Protein AF-A0A968TYU9-F1 (afdb_monomer)

Mean predicted aligned error: 5.9 Å

pLDDT: mean 91.76, std 13.18, range [39.03, 98.75]

Foldseek 3Di:
DDPVVVVVVLVVVLVVLCVVLVVCVVVVNLVVSLVSLVVSLVPDPPLLSNLVSLQVSLVSCVVVVNLVSSLVSLVVSLVSDDALDPSNLVSLQVQLVSCVVVVVLVSSLVSLLVSLVSQLRDLQHLSLSSLVSNVVSPPDDDDDPVSLVSSQSSLQSLCVNVVPPDGAPSVCVVVSSVVSPDDPDDPPPPPPDDDD

Structure (mmCIF, N/CA/C/O backbone):
data_AF-A0A968TYU9-F1
#
_entry.id   AF-A0A968TYU9-F1
#
loop_
_atom_site.group_PDB
_atom_site.id
_atom_site.type_symbol
_atom_site.label_atom_id
_atom_site.label_alt_id
_atom_site.label_co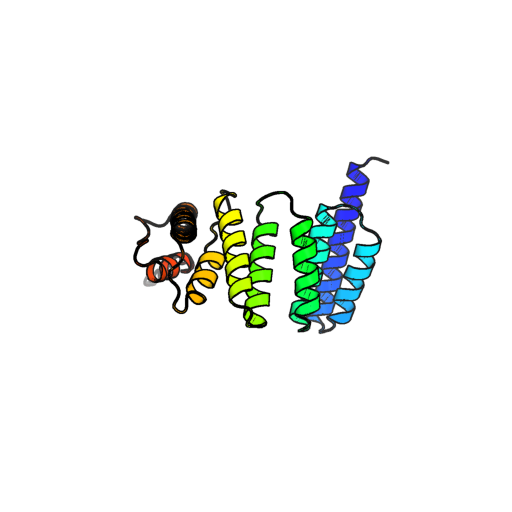mp_id
_atom_site.label_asym_id
_atom_site.label_entity_id
_atom_site.label_seq_id
_atom_site.pdbx_PDB_ins_code
_atom_site.Cartn_x
_atom_site.Cartn_y
_atom_site.Cartn_z
_atom_site.occupancy
_atom_site.B_iso_or_equiv
_atom_site.auth_seq_id
_atom_site.auth_comp_id
_atom_site.auth_asym_id
_atom_site.auth_atom_id
_atom_site.pdbx_PDB_model_num
ATOM 1 N N . MET A 1 1 ? -7.389 -4.129 -36.661 1.00 58.88 1 MET A N 1
ATOM 2 C CA . MET A 1 1 ? -6.710 -4.838 -35.556 1.00 58.88 1 MET A CA 1
ATOM 3 C C . MET A 1 1 ? -7.667 -4.776 -34.383 1.00 58.88 1 MET A C 1
ATOM 5 O O . MET A 1 1 ? -8.157 -3.685 -34.137 1.00 58.88 1 MET A O 1
ATOM 9 N N . ASN A 1 2 ? -8.049 -5.914 -33.798 1.00 81.38 2 ASN A N 1
ATOM 10 C CA . ASN A 1 2 ? -9.045 -5.945 -32.721 1.00 81.38 2 ASN A CA 1
ATOM 11 C C . ASN A 1 2 ? -8.459 -5.242 -31.484 1.00 81.38 2 ASN A C 1
ATOM 13 O O . ASN A 1 2 ? -7.327 -5.558 -31.123 1.00 81.38 2 ASN A O 1
ATOM 17 N N . GLU A 1 3 ? -9.173 -4.284 -30.893 1.00 80.88 3 GLU A N 1
ATOM 18 C CA . GLU A 1 3 ? -8.693 -3.500 -29.737 1.00 80.88 3 GLU A CA 1
ATOM 19 C C . GLU A 1 3 ? -8.342 -4.411 -28.553 1.00 80.88 3 GLU A C 1
ATOM 21 O O . GLU A 1 3 ? -7.286 -4.254 -27.950 1.00 80.88 3 GLU A O 1
ATOM 26 N N . GLU A 1 4 ? -9.143 -5.455 -28.344 1.00 84.38 4 GLU A N 1
ATOM 27 C CA . GLU A 1 4 ? -8.923 -6.521 -27.360 1.00 84.38 4 GLU A CA 1
ATOM 28 C C . GLU A 1 4 ? -7.556 -7.206 -27.523 1.00 84.38 4 GLU A C 1
ATOM 30 O O . GLU A 1 4 ? -6.803 -7.359 -26.569 1.00 84.38 4 GLU A O 1
ATOM 35 N N . LYS A 1 5 ? -7.160 -7.517 -28.765 1.00 88.12 5 LYS A N 1
ATOM 36 C CA . LYS A 1 5 ? -5.854 -8.134 -29.035 1.00 88.12 5 LYS A CA 1
ATOM 37 C C . LYS A 1 5 ? -4.696 -7.184 -28.710 1.00 88.12 5 LYS A C 1
ATOM 39 O O . LYS A 1 5 ? -3.647 -7.626 -28.257 1.00 88.12 5 LYS A O 1
ATOM 44 N N . ALA A 1 6 ? -4.868 -5.888 -28.972 1.00 85.69 6 ALA A N 1
ATOM 45 C CA . ALA A 1 6 ? -3.836 -4.898 -28.681 1.00 85.69 6 ALA A CA 1
ATOM 46 C C . ALA A 1 6 ? -3.645 -4.698 -27.169 1.00 85.69 6 ALA A C 1
ATOM 48 O O . ALA A 1 6 ? -2.526 -4.444 -26.723 1.00 85.69 6 ALA A O 1
ATOM 49 N N . GLU A 1 7 ? -4.719 -4.819 -26.390 1.00 89.00 7 GLU A N 1
ATOM 50 C CA . GLU A 1 7 ? -4.664 -4.803 -24.930 1.00 89.00 7 GLU A CA 1
ATOM 51 C C . GLU A 1 7 ? -3.997 -6.066 -24.369 1.00 89.00 7 GLU A C 1
ATOM 53 O O . GLU A 1 7 ? -3.072 -5.947 -23.563 1.00 89.00 7 GLU A O 1
ATOM 58 N N . ASP A 1 8 ? -4.368 -7.252 -24.859 1.00 91.81 8 ASP A N 1
ATOM 59 C CA . ASP A 1 8 ? -3.729 -8.522 -24.483 1.00 91.81 8 ASP A CA 1
ATOM 60 C C . ASP A 1 8 ? -2.215 -8.511 -24.751 1.00 91.81 8 ASP A C 1
ATOM 62 O O . ASP A 1 8 ? -1.415 -8.913 -23.899 1.00 91.81 8 ASP A O 1
ATOM 66 N N . ASP A 1 9 ? -1.803 -7.998 -25.916 1.00 92.25 9 ASP A N 1
ATOM 67 C CA . ASP A 1 9 ? -0.392 -7.876 -26.289 1.00 92.25 9 ASP A CA 1
ATOM 68 C C . ASP A 1 9 ? 0.365 -6.932 -25.327 1.00 92.25 9 ASP A C 1
ATOM 70 O O . ASP A 1 9 ? 1.520 -7.193 -24.973 1.00 92.25 9 ASP A O 1
ATOM 74 N N . GLN A 1 10 ? -0.273 -5.854 -24.848 1.00 91.94 10 GLN A N 1
ATOM 75 C CA . GLN A 1 10 ? 0.328 -4.981 -23.834 1.00 91.94 10 GLN A CA 1
ATOM 76 C C . GLN A 1 10 ? 0.395 -5.649 -22.460 1.00 91.94 10 GLN A C 1
ATOM 78 O O . GLN A 1 10 ? 1.415 -5.528 -21.784 1.00 91.94 10 GLN A O 1
ATOM 83 N N . TRP A 1 11 ? -0.625 -6.398 -22.043 1.00 93.62 11 TRP A N 1
ATOM 84 C CA . TRP A 1 11 ? -0.561 -7.159 -20.794 1.00 93.62 11 TRP A CA 1
ATOM 85 C C . TRP A 1 11 ? 0.582 -8.173 -20.803 1.00 93.62 11 TRP A C 1
ATOM 87 O O . TRP A 1 11 ? 1.372 -8.219 -19.858 1.00 93.62 11 TRP A O 1
ATOM 97 N N . ALA A 1 12 ? 0.731 -8.926 -21.894 1.00 95.00 12 ALA A N 1
ATOM 98 C CA . ALA A 1 12 ? 1.855 -9.839 -22.077 1.00 95.00 12 ALA A CA 1
ATOM 99 C C . ALA A 1 12 ? 3.203 -9.098 -22.023 1.00 95.00 12 ALA A C 1
ATOM 101 O O . ALA A 1 12 ? 4.126 -9.528 -21.326 1.00 95.00 12 ALA A O 1
ATOM 102 N N . GLY A 1 13 ? 3.302 -7.948 -22.699 1.00 96.00 13 GLY A N 1
ATOM 103 C CA . GLY A 1 13 ? 4.484 -7.088 -22.655 1.00 96.00 13 GLY A CA 1
ATOM 104 C C . GLY A 1 13 ? 4.830 -6.610 -21.242 1.00 96.00 13 GLY A C 1
ATOM 105 O O . GLY A 1 13 ? 5.997 -6.645 -20.847 1.00 96.00 13 GLY A O 1
ATOM 106 N N . TRP A 1 14 ? 3.827 -6.221 -20.454 1.00 97.25 14 TRP A N 1
ATOM 107 C CA . TRP A 1 14 ? 4.014 -5.814 -19.064 1.00 97.25 14 TRP A CA 1
ATOM 108 C C . TRP A 1 14 ? 4.549 -6.954 -18.191 1.00 97.25 14 TRP A C 1
ATOM 110 O O . TRP A 1 14 ? 5.519 -6.752 -17.457 1.00 97.25 14 TRP A O 1
ATOM 120 N N . PHE A 1 15 ? 3.986 -8.161 -18.298 1.00 97.06 15 PHE A N 1
ATOM 121 C CA . PHE A 1 15 ? 4.471 -9.315 -17.532 1.00 97.06 15 PHE A CA 1
ATOM 122 C C . PHE A 1 15 ? 5.937 -9.644 -17.837 1.00 97.06 15 PHE A C 1
ATOM 124 O O . PHE A 1 15 ? 6.709 -9.958 -16.928 1.00 97.06 15 PHE A O 1
ATOM 131 N N . GLU A 1 16 ? 6.352 -9.520 -19.098 1.00 97.69 16 GLU A N 1
ATOM 132 C CA . GLU A 1 16 ? 7.749 -9.718 -19.486 1.00 97.69 16 GLU A CA 1
ATOM 133 C C . GLU A 1 16 ? 8.686 -8.669 -18.876 1.00 97.69 16 GLU A C 1
ATOM 135 O O . GLU A 1 16 ? 9.768 -9.010 -18.387 1.00 97.69 16 GLU A O 1
ATOM 140 N N . VAL A 1 17 ? 8.270 -7.401 -18.850 1.00 98.19 17 VAL A N 1
ATOM 141 C CA . VAL A 1 17 ? 9.030 -6.316 -18.212 1.00 98.19 17 VAL A CA 1
ATOM 142 C C . VAL A 1 17 ? 9.134 -6.537 -16.709 1.00 98.19 17 VAL A C 1
ATOM 144 O O . VAL A 1 17 ? 10.234 -6.458 -16.162 1.00 98.19 17 VAL A O 1
ATOM 147 N N . GLN A 1 18 ? 8.032 -6.890 -16.045 1.00 97.88 18 GLN A N 1
ATOM 148 C CA . GLN A 1 18 ? 8.032 -7.190 -14.615 1.00 97.88 18 GLN A CA 1
ATOM 149 C C . GLN A 1 18 ? 8.994 -8.341 -14.294 1.00 97.88 18 GLN A C 1
ATOM 151 O O . GLN A 1 18 ? 9.826 -8.223 -13.394 1.00 97.88 18 GLN A O 1
ATOM 156 N N . ARG A 1 19 ? 8.954 -9.429 -15.073 1.00 98.25 19 ARG A N 1
ATOM 157 C CA . ARG A 1 19 ? 9.859 -10.577 -14.918 1.00 98.25 19 ARG A CA 1
ATOM 158 C C . ARG A 1 19 ? 11.330 -10.174 -15.039 1.00 98.25 19 ARG A C 1
ATOM 160 O O . ARG A 1 19 ? 12.149 -10.585 -14.216 1.00 98.25 19 ARG A O 1
ATOM 167 N N . LYS A 1 20 ? 11.683 -9.366 -16.044 1.00 98.19 20 LYS A N 1
ATOM 168 C CA . LYS A 1 20 ? 13.055 -8.860 -16.225 1.00 98.19 20 LYS A CA 1
ATOM 169 C C . LYS A 1 20 ? 13.482 -7.945 -15.084 1.00 98.19 20 LYS A C 1
ATOM 171 O O . LYS A 1 20 ? 14.572 -8.122 -14.546 1.00 98.19 20 LYS A O 1
ATOM 176 N N . ALA A 1 21 ? 12.626 -7.008 -14.691 1.00 98.12 21 ALA A N 1
ATOM 177 C CA . ALA A 1 21 ? 12.916 -6.072 -13.616 1.00 98.12 21 ALA A CA 1
ATOM 178 C C . ALA A 1 21 ? 13.126 -6.791 -12.273 1.00 98.12 21 ALA A C 1
ATOM 180 O O . ALA A 1 21 ? 14.102 -6.510 -11.580 1.00 98.12 21 ALA A O 1
ATOM 181 N N . VAL A 1 22 ? 12.297 -7.791 -11.948 1.00 97.88 22 VAL A N 1
ATOM 182 C CA . VAL A 1 22 ? 12.491 -8.648 -10.764 1.00 97.88 22 VAL A CA 1
ATOM 183 C C . VAL A 1 22 ? 13.823 -9.396 -10.838 1.00 97.88 22 VAL A C 1
ATOM 185 O O . VAL A 1 22 ? 14.579 -9.387 -9.870 1.00 97.88 22 VAL A O 1
ATOM 188 N N . ASN A 1 23 ? 14.171 -9.980 -11.991 1.00 98.00 23 ASN A N 1
ATOM 189 C CA . ASN A 1 23 ? 15.476 -10.626 -12.167 1.00 98.00 23 ASN A CA 1
ATOM 190 C C . ASN A 1 23 ? 16.641 -9.644 -11.962 1.00 98.00 23 ASN A C 1
ATOM 192 O O . ASN A 1 23 ? 17.655 -10.013 -11.374 1.00 98.00 23 ASN A O 1
ATOM 196 N N . HIS A 1 24 ? 16.522 -8.398 -12.423 1.00 97.69 24 HIS A N 1
ATOM 197 C CA . HIS A 1 24 ? 17.533 -7.372 -12.171 1.00 97.69 24 HIS A CA 1
ATOM 198 C C . HIS A 1 24 ? 17.634 -7.005 -10.687 1.00 97.69 24 HIS A C 1
ATOM 200 O O . HIS A 1 24 ? 18.753 -6.955 -10.176 1.00 97.69 24 HIS A O 1
ATOM 206 N N . SER A 1 25 ? 16.507 -6.805 -9.993 1.00 95.94 25 SER A N 1
ATOM 207 C CA . SER A 1 25 ? 16.479 -6.510 -8.551 1.00 95.94 25 SER A CA 1
ATOM 208 C C . SER A 1 25 ? 17.111 -7.644 -7.729 1.00 95.94 25 SER A C 1
ATOM 210 O O . SER A 1 25 ? 18.046 -7.391 -6.972 1.00 95.94 25 SER A O 1
ATOM 212 N N . ILE A 1 26 ? 16.735 -8.906 -7.981 1.00 96.56 26 ILE A N 1
ATOM 213 C CA . ILE A 1 26 ? 17.314 -10.083 -7.301 1.00 96.56 26 ILE A CA 1
ATOM 214 C C . ILE A 1 26 ? 18.838 -10.160 -7.493 1.00 96.56 26 ILE A C 1
ATOM 216 O O . ILE A 1 26 ? 19.565 -10.547 -6.580 1.00 96.56 26 ILE A O 1
ATOM 220 N N . ASN A 1 27 ? 19.339 -9.759 -8.663 1.00 96.44 27 ASN A N 1
ATOM 221 C CA . ASN A 1 27 ? 20.774 -9.714 -8.960 1.00 96.44 27 ASN A CA 1
ATOM 222 C C . ASN A 1 27 ? 21.465 -8.420 -8.475 1.00 96.44 27 ASN A C 1
ATOM 224 O O . ASN A 1 27 ? 22.597 -8.139 -8.871 1.00 96.44 27 ASN A O 1
ATOM 228 N N . GLY A 1 28 ? 20.799 -7.613 -7.643 1.00 94.25 28 GLY A N 1
ATOM 229 C CA . GLY A 1 28 ? 21.338 -6.392 -7.040 1.00 94.25 28 GLY A CA 1
ATOM 230 C C . GLY A 1 28 ? 21.393 -5.181 -7.975 1.00 94.25 28 GLY A C 1
ATOM 231 O O . GLY A 1 28 ? 22.032 -4.180 -7.656 1.00 94.25 28 GLY A O 1
ATOM 232 N N . SER A 1 29 ? 20.744 -5.242 -9.140 1.00 96.69 29 SER A N 1
ATOM 233 C CA . SER A 1 29 ? 20.767 -4.183 -10.152 1.00 96.69 29 SER A CA 1
ATOM 234 C C . SER A 1 29 ? 19.442 -3.420 -10.215 1.00 96.69 29 SER A C 1
ATOM 236 O O . SER A 1 29 ? 18.746 -3.419 -11.231 1.00 96.69 29 SER A O 1
ATOM 238 N N . LEU A 1 30 ? 19.094 -2.716 -9.134 1.00 97.56 30 LEU A N 1
ATOM 239 C CA . LEU A 1 30 ? 17.856 -1.922 -9.060 1.00 97.56 30 LEU A CA 1
ATOM 240 C C . LEU A 1 30 ? 17.762 -0.863 -10.164 1.00 97.56 30 LEU A C 1
ATOM 242 O O . LEU A 1 30 ? 16.703 -0.669 -10.752 1.00 97.56 30 LEU A O 1
ATOM 246 N N . ARG A 1 31 ? 18.888 -0.240 -10.531 1.00 97.94 31 ARG A N 1
ATOM 247 C CA . ARG A 1 31 ? 18.931 0.712 -11.648 1.00 97.94 31 ARG A CA 1
ATOM 248 C C . ARG A 1 31 ? 18.502 0.075 -12.973 1.00 97.94 31 ARG A C 1
ATOM 250 O O . ARG A 1 31 ? 17.763 0.701 -13.721 1.00 97.94 31 ARG A O 1
ATOM 257 N N . ALA A 1 32 ? 18.953 -1.146 -13.267 1.00 98.12 32 ALA A N 1
ATOM 258 C CA . ALA A 1 32 ? 18.542 -1.844 -14.484 1.00 98.12 32 ALA A CA 1
ATOM 259 C C . ALA A 1 32 ? 17.056 -2.225 -14.430 1.00 98.12 32 ALA A C 1
ATOM 261 O O . ALA A 1 32 ? 16.352 -2.052 -15.419 1.00 98.12 32 ALA A O 1
ATOM 262 N N . ALA A 1 33 ? 16.562 -2.653 -13.262 1.00 98.44 33 ALA A N 1
ATOM 263 C CA . ALA A 1 33 ? 15.141 -2.933 -13.059 1.00 98.44 33 ALA A CA 1
ATOM 264 C C . ALA A 1 33 ? 14.265 -1.705 -13.358 1.00 98.44 33 ALA A C 1
ATOM 266 O O . ALA A 1 33 ? 13.283 -1.799 -14.091 1.00 98.44 33 ALA A O 1
ATOM 267 N N . ILE A 1 34 ? 14.659 -0.539 -12.845 1.00 98.62 34 ILE A N 1
ATOM 268 C CA . ILE A 1 34 ? 13.975 0.734 -13.084 1.00 98.62 34 ILE A CA 1
ATOM 269 C C . ILE A 1 34 ? 14.019 1.127 -14.565 1.00 98.62 34 ILE A C 1
ATOM 271 O O . ILE A 1 34 ? 13.009 1.580 -15.104 1.00 98.62 34 ILE A O 1
ATOM 275 N N . GLU A 1 35 ? 15.157 0.947 -15.242 1.00 98.31 35 GLU A N 1
ATOM 276 C CA . GLU A 1 35 ? 15.281 1.275 -16.666 1.00 98.31 35 GLU A CA 1
ATOM 277 C C . GLU A 1 35 ? 14.398 0.392 -17.561 1.00 98.31 35 GLU A C 1
ATOM 279 O O . GLU A 1 35 ? 13.791 0.910 -18.501 1.00 98.31 35 GLU A O 1
ATOM 284 N N . GLU A 1 36 ? 14.237 -0.898 -17.243 1.00 98.25 36 GLU A N 1
ATOM 285 C CA . GLU A 1 36 ? 13.284 -1.777 -17.941 1.00 98.25 36 GLU A CA 1
ATOM 286 C C . GLU A 1 36 ? 11.850 -1.230 -17.839 1.00 98.25 36 GLU A C 1
ATOM 288 O O . GLU A 1 36 ? 11.144 -1.097 -18.845 1.00 98.25 36 GLU A O 1
ATOM 293 N N . VAL A 1 37 ? 11.432 -0.823 -16.635 1.00 98.50 37 VAL A N 1
ATOM 294 C CA . VAL A 1 37 ? 10.096 -0.249 -16.411 1.00 98.50 37 VAL A CA 1
ATOM 295 C C . VAL A 1 37 ? 9.954 1.119 -17.091 1.00 98.50 37 VAL A C 1
ATOM 297 O O . VAL A 1 37 ? 8.924 1.400 -17.706 1.00 98.50 37 VAL A O 1
ATOM 300 N N . ASN A 1 38 ? 10.993 1.960 -17.063 1.00 98.38 38 ASN A N 1
ATOM 301 C CA . ASN A 1 38 ? 11.027 3.244 -17.772 1.00 98.38 38 ASN A CA 1
ATOM 302 C C . ASN A 1 38 ? 10.849 3.070 -19.282 1.00 98.38 38 ASN A C 1
ATOM 304 O O . ASN A 1 38 ? 10.113 3.842 -19.901 1.00 98.38 38 ASN A O 1
ATOM 308 N N . GLY A 1 39 ? 11.518 2.077 -19.874 1.00 97.56 39 GLY A N 1
ATOM 309 C CA . GLY A 1 39 ? 11.374 1.742 -21.288 1.00 97.56 39 GLY A CA 1
ATOM 310 C C . GLY A 1 39 ? 9.928 1.396 -21.632 1.00 97.56 39 GLY A C 1
ATOM 311 O O . GLY A 1 39 ? 9.369 1.939 -22.585 1.00 97.56 39 GLY A O 1
ATOM 312 N N . TYR A 1 40 ? 9.291 0.576 -20.798 1.00 97.25 40 TYR A N 1
ATOM 313 C CA . TYR A 1 40 ? 7.899 0.179 -20.983 1.00 97.25 40 TYR A CA 1
ATOM 314 C C . TYR A 1 40 ? 6.905 1.342 -20.840 1.00 97.25 40 TYR A C 1
ATOM 316 O O . TYR A 1 40 ? 6.031 1.533 -21.689 1.00 97.25 40 TYR A O 1
ATOM 324 N N . LEU A 1 41 ? 7.077 2.185 -19.816 1.00 97.25 41 LEU A N 1
ATOM 325 C CA . LEU A 1 41 ? 6.215 3.342 -19.537 1.00 97.25 41 LEU A CA 1
ATOM 326 C C . LEU A 1 41 ? 6.203 4.403 -20.649 1.00 97.25 41 LEU A C 1
ATOM 328 O O . LEU A 1 41 ? 5.271 5.210 -20.712 1.00 97.25 41 LEU A O 1
ATOM 332 N N . ARG A 1 42 ? 7.217 4.425 -21.521 1.00 96.75 42 ARG A N 1
ATOM 333 C CA . ARG A 1 42 ? 7.252 5.297 -22.708 1.00 96.75 42 ARG A CA 1
ATOM 334 C C . ARG A 1 42 ? 6.363 4.794 -23.844 1.00 96.75 42 ARG A C 1
ATOM 336 O O . ARG A 1 42 ? 6.027 5.579 -24.723 1.00 96.75 42 ARG A O 1
ATOM 343 N N . MET A 1 43 ? 6.015 3.508 -23.839 1.00 94.00 43 MET A N 1
ATOM 344 C CA . MET A 1 43 ? 5.263 2.862 -24.915 1.00 94.00 43 MET A CA 1
ATOM 345 C C . MET A 1 43 ? 3.800 2.615 -24.546 1.00 94.00 43 MET A C 1
ATOM 347 O O . MET A 1 43 ? 2.934 2.710 -25.411 1.00 94.00 43 MET A O 1
ATOM 351 N N . THR A 1 44 ? 3.509 2.301 -23.280 1.00 93.38 44 THR A N 1
ATOM 352 C CA . THR A 1 44 ? 2.136 1.996 -22.857 1.00 93.38 44 THR A CA 1
ATOM 353 C C . THR A 1 44 ? 1.301 3.259 -22.619 1.00 93.38 44 THR A C 1
ATOM 355 O O . THR A 1 44 ? 1.697 4.184 -21.899 1.00 93.38 44 THR A O 1
ATOM 358 N N . SER A 1 45 ? 0.107 3.274 -23.210 1.00 89.81 45 SER A N 1
ATOM 359 C CA . SER A 1 45 ? -0.946 4.273 -22.988 1.00 89.81 45 SER A CA 1
ATOM 360 C C . SER A 1 45 ? -2.164 3.703 -22.256 1.00 89.81 45 SER A C 1
ATOM 362 O O . SER A 1 45 ? -3.060 4.463 -21.892 1.00 89.81 45 SER A O 1
ATOM 364 N N . ILE A 1 46 ? -2.205 2.385 -22.024 1.00 93.19 46 ILE A N 1
ATOM 365 C CA . ILE A 1 46 ? -3.317 1.725 -21.338 1.00 93.19 46 ILE A CA 1
ATOM 366 C C . ILE A 1 46 ? -3.250 2.088 -19.860 1.00 93.19 46 ILE A C 1
ATOM 368 O O . ILE A 1 46 ? -2.269 1.799 -19.174 1.00 93.19 46 ILE A O 1
ATOM 372 N N . ARG A 1 47 ? -4.301 2.751 -19.376 1.00 93.94 47 ARG A N 1
ATOM 373 C CA . ARG A 1 47 ? -4.338 3.364 -18.046 1.00 93.94 47 ARG A CA 1
ATOM 374 C C . ARG A 1 47 ? -4.057 2.372 -16.919 1.00 93.94 47 ARG A C 1
ATOM 376 O O . ARG A 1 47 ? -3.240 2.678 -16.055 1.00 93.94 47 ARG A O 1
ATOM 383 N N . ASP A 1 48 ? -4.705 1.210 -16.934 1.00 93.06 48 ASP A N 1
ATOM 384 C CA . ASP A 1 48 ? -4.576 0.223 -15.856 1.00 93.06 48 ASP A CA 1
ATOM 385 C C . ASP A 1 48 ? -3.168 -0.390 -15.799 1.00 93.06 48 ASP A C 1
ATOM 387 O O . ASP A 1 48 ? -2.507 -0.410 -14.759 1.00 93.06 48 ASP A O 1
ATOM 391 N N . ILE A 1 49 ? -2.634 -0.771 -16.959 1.00 95.25 49 ILE A N 1
ATOM 392 C CA . ILE A 1 49 ? -1.253 -1.241 -17.085 1.00 95.25 49 ILE A CA 1
ATOM 393 C C . ILE A 1 49 ? -0.270 -0.159 -16.625 1.00 95.25 49 ILE A C 1
ATOM 395 O O . ILE A 1 49 ? 0.680 -0.439 -15.892 1.00 95.25 49 ILE A O 1
ATOM 399 N N . ARG A 1 50 ? -0.500 1.097 -17.025 1.00 96.88 50 ARG A N 1
ATOM 400 C CA . ARG A 1 50 ? 0.334 2.231 -16.626 1.00 96.88 50 ARG A CA 1
ATOM 401 C C . ARG A 1 50 ? 0.306 2.445 -15.115 1.00 96.88 50 ARG A C 1
ATOM 403 O O . ARG A 1 50 ? 1.369 2.651 -14.538 1.00 96.88 50 ARG A O 1
ATOM 410 N N . ARG A 1 51 ? -0.865 2.352 -14.473 1.00 97.25 51 ARG A N 1
ATOM 411 C CA . ARG A 1 51 ? -1.009 2.407 -13.009 1.00 97.25 51 ARG A CA 1
ATOM 412 C C . ARG A 1 51 ? -0.095 1.387 -12.338 1.00 97.25 51 ARG A C 1
ATOM 414 O O . ARG A 1 51 ? 0.725 1.763 -11.502 1.00 97.25 51 ARG A O 1
ATOM 421 N N . ARG A 1 52 ? -0.193 0.119 -12.746 1.00 96.94 52 ARG A N 1
ATOM 422 C CA . ARG A 1 52 ? 0.609 -0.977 -12.181 1.00 96.94 52 ARG A CA 1
ATOM 423 C C . ARG A 1 52 ? 2.102 -0.798 -12.430 1.00 96.94 52 ARG A C 1
ATOM 425 O O . ARG A 1 52 ? 2.897 -0.998 -11.518 1.00 96.94 52 ARG A O 1
ATOM 432 N N . ALA A 1 53 ? 2.482 -0.384 -13.635 1.00 98.06 53 ALA A N 1
ATOM 433 C CA . ALA A 1 53 ? 3.880 -0.170 -13.987 1.00 98.06 53 ALA A CA 1
ATOM 434 C C . ALA A 1 53 ? 4.517 0.986 -13.206 1.00 98.06 53 ALA A C 1
ATOM 436 O O . ALA A 1 53 ? 5.645 0.855 -12.733 1.00 98.06 53 ALA A O 1
ATOM 437 N N . VAL A 1 54 ? 3.798 2.098 -13.026 1.00 98.44 54 VAL A N 1
ATOM 438 C CA . VAL A 1 54 ? 4.271 3.213 -12.195 1.00 98.44 54 VAL A CA 1
ATOM 439 C C . VAL A 1 54 ? 4.347 2.796 -10.723 1.00 98.44 54 VAL A C 1
ATOM 441 O O . VAL A 1 54 ? 5.370 3.045 -10.095 1.00 98.44 54 VAL A O 1
ATOM 444 N N . GLY A 1 55 ? 3.330 2.109 -10.189 1.00 98.44 55 GLY A N 1
ATOM 445 C CA . GLY A 1 55 ? 3.351 1.605 -8.810 1.00 98.44 55 GLY A CA 1
ATOM 446 C C . GLY A 1 55 ? 4.542 0.679 -8.550 1.00 98.44 55 GLY A C 1
ATOM 447 O O . GLY A 1 55 ? 5.309 0.907 -7.623 1.00 98.44 55 GLY A O 1
ATOM 448 N N . PHE A 1 56 ? 4.777 -0.283 -9.443 1.00 98.50 56 PHE A N 1
ATOM 449 C CA . PHE A 1 56 ? 5.921 -1.192 -9.359 1.00 98.50 56 PHE A CA 1
ATOM 450 C C . PHE A 1 56 ? 7.274 -0.465 -9.451 1.00 98.50 56 PHE A C 1
ATOM 452 O O . PHE A 1 56 ? 8.228 -0.833 -8.769 1.00 98.50 56 PHE A O 1
ATOM 459 N N . ARG A 1 57 ? 7.384 0.597 -10.262 1.00 98.62 57 ARG A N 1
ATOM 460 C CA . ARG A 1 57 ? 8.591 1.439 -10.273 1.00 98.62 57 ARG A CA 1
ATOM 461 C C . ARG A 1 57 ? 8.777 2.175 -8.942 1.00 98.62 57 ARG A C 1
ATOM 463 O O . ARG A 1 57 ? 9.910 2.295 -8.484 1.00 98.62 57 ARG A O 1
ATOM 470 N N . GLY A 1 58 ? 7.683 2.601 -8.310 1.00 98.56 58 GLY A N 1
ATOM 471 C CA . GLY A 1 58 ? 7.679 3.158 -6.959 1.00 98.56 58 GLY A CA 1
ATOM 472 C C . GLY A 1 58 ? 8.286 2.205 -5.927 1.00 98.56 58 GLY A C 1
ATOM 473 O O . GLY A 1 58 ? 9.162 2.624 -5.170 1.00 98.56 58 GLY A O 1
ATOM 474 N N . ASP A 1 59 ? 7.915 0.920 -5.967 1.00 98.38 59 ASP A N 1
ATOM 475 C CA . ASP A 1 59 ? 8.501 -0.114 -5.099 1.00 98.38 59 ASP A CA 1
ATOM 476 C C . ASP A 1 59 ? 10.022 -0.227 -5.304 1.00 98.38 59 ASP A C 1
ATOM 478 O O . ASP A 1 59 ? 10.788 -0.257 -4.340 1.00 98.38 59 ASP A O 1
ATOM 482 N N . LEU A 1 60 ? 10.484 -0.225 -6.561 1.00 98.50 60 LEU A N 1
ATOM 483 C CA . LEU A 1 60 ? 11.916 -0.291 -6.886 1.00 98.50 60 LEU A CA 1
ATOM 484 C C . LEU A 1 60 ? 12.685 0.948 -6.400 1.00 98.50 60 LEU A C 1
ATOM 486 O O . LEU A 1 60 ? 13.820 0.833 -5.928 1.00 98.50 60 LEU A O 1
ATOM 490 N N . TRP A 1 61 ? 12.086 2.138 -6.502 1.00 98.56 61 TRP A N 1
ATOM 491 C CA . TRP A 1 61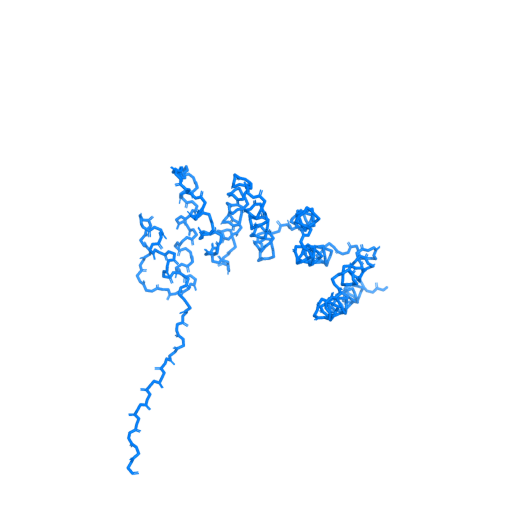 ? 12.681 3.358 -5.958 1.00 98.56 61 TRP A CA 1
ATOM 492 C C . TRP A 1 61 ? 12.799 3.294 -4.441 1.00 98.56 61 TRP A C 1
ATOM 494 O O . TRP A 1 61 ? 13.861 3.609 -3.898 1.00 98.56 61 TRP A O 1
ATOM 504 N N . GLU A 1 62 ? 11.746 2.836 -3.764 1.00 98.12 62 GLU A N 1
ATOM 505 C CA . GLU A 1 62 ? 11.746 2.659 -2.316 1.00 98.12 62 GLU A CA 1
ATOM 506 C C . GLU A 1 62 ? 12.830 1.665 -1.885 1.00 98.12 62 GLU A C 1
ATOM 508 O O . GLU A 1 62 ? 13.583 1.953 -0.951 1.00 98.12 62 GLU A O 1
ATOM 513 N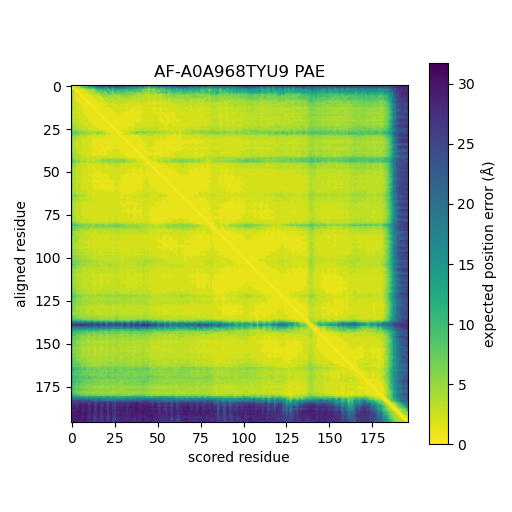 N . GLU A 1 63 ? 12.965 0.544 -2.597 1.00 97.19 63 GLU A N 1
ATOM 514 C CA . GLU A 1 63 ? 14.009 -0.459 -2.367 1.00 97.19 63 GLU A CA 1
ATOM 515 C C . GLU A 1 63 ? 15.422 0.117 -2.564 1.00 97.19 63 GLU A C 1
ATOM 517 O O . GLU A 1 63 ? 16.331 -0.184 -1.790 1.00 97.19 63 GLU A O 1
ATOM 522 N N . SER A 1 64 ? 15.612 1.014 -3.538 1.00 97.44 64 SER A N 1
ATOM 523 C CA . SER A 1 64 ? 16.895 1.707 -3.741 1.00 97.44 64 SER A CA 1
ATOM 524 C C . SER A 1 64 ? 17.191 2.808 -2.712 1.00 97.44 64 SER A C 1
ATOM 526 O O . SER A 1 64 ? 18.287 3.372 -2.712 1.00 97.44 64 SER A O 1
ATOM 528 N N . GLY A 1 65 ? 16.231 3.119 -1.837 1.00 96.94 65 GLY A N 1
ATOM 529 C CA . GLY A 1 65 ? 16.326 4.183 -0.838 1.00 96.94 65 GLY A CA 1
ATOM 530 C C . GLY A 1 65 ? 15.945 5.578 -1.345 1.00 96.94 65 GLY A C 1
ATOM 531 O O . GLY A 1 65 ? 16.020 6.535 -0.570 1.00 96.94 65 GLY A O 1
ATOM 532 N N . ASP A 1 66 ? 15.493 5.719 -2.595 1.00 98.06 66 ASP A N 1
ATOM 533 C CA . ASP A 1 66 ? 14.996 6.988 -3.137 1.00 98.06 66 ASP A CA 1
ATOM 534 C C . ASP A 1 66 ? 13.511 7.166 -2.796 1.00 98.06 66 ASP A C 1
ATOM 536 O O . ASP A 1 66 ? 12.599 6.976 -3.604 1.00 98.06 66 ASP A O 1
ATOM 540 N N . LEU A 1 67 ? 13.262 7.528 -1.536 1.00 97.94 67 LEU A N 1
ATOM 541 C CA . LEU A 1 67 ? 11.905 7.679 -1.009 1.00 97.94 67 LEU A CA 1
ATOM 542 C C . LEU A 1 67 ? 11.130 8.831 -1.672 1.00 97.94 67 LEU A C 1
ATOM 544 O O . LEU A 1 67 ? 9.899 8.849 -1.616 1.00 97.94 67 LEU A O 1
ATOM 548 N N . ALA A 1 68 ? 11.827 9.808 -2.260 1.00 97.62 68 ALA A N 1
ATOM 549 C CA . ALA A 1 68 ? 11.199 10.929 -2.949 1.00 97.62 68 ALA A CA 1
ATOM 550 C C . ALA A 1 68 ? 10.655 10.485 -4.311 1.00 97.62 68 ALA A C 1
ATOM 552 O O . ALA A 1 68 ? 9.484 10.737 -4.605 1.00 97.62 68 ALA A O 1
ATOM 553 N N . ALA A 1 69 ? 11.465 9.769 -5.098 1.00 98.38 69 ALA A N 1
ATOM 554 C CA . ALA A 1 69 ? 11.028 9.184 -6.362 1.00 98.38 69 ALA A CA 1
ATOM 555 C C . ALA A 1 69 ? 9.897 8.164 -6.152 1.00 98.38 69 ALA A C 1
ATOM 557 O O . ALA A 1 69 ? 8.880 8.228 -6.844 1.00 98.38 69 ALA A O 1
ATOM 558 N N . ALA A 1 70 ? 10.013 7.303 -5.133 1.00 98.62 70 ALA A N 1
ATOM 559 C CA . ALA A 1 70 ? 8.967 6.344 -4.778 1.00 98.62 70 ALA A CA 1
ATOM 560 C C . ALA A 1 70 ? 7.623 7.026 -4.485 1.00 98.62 70 ALA A C 1
ATOM 562 O O . ALA A 1 70 ? 6.582 6.620 -4.996 1.00 98.62 70 ALA A O 1
ATOM 563 N N . LYS A 1 71 ? 7.643 8.117 -3.704 1.00 98.50 71 LYS A N 1
ATOM 564 C CA . LYS A 1 71 ? 6.434 8.880 -3.368 1.00 98.50 71 LYS A CA 1
ATOM 565 C C . LYS A 1 71 ? 5.772 9.480 -4.608 1.00 98.50 71 LYS A C 1
ATOM 567 O O . LYS A 1 71 ? 4.550 9.420 -4.710 1.00 98.50 71 LYS A O 1
ATOM 572 N N . ILE A 1 72 ? 6.556 10.045 -5.531 1.00 98.56 72 ILE A N 1
ATOM 573 C CA . ILE A 1 72 ? 6.039 10.597 -6.796 1.00 98.56 72 ILE A CA 1
ATOM 574 C C . ILE A 1 72 ? 5.322 9.504 -7.593 1.00 98.56 72 ILE A C 1
ATOM 576 O O . ILE A 1 72 ? 4.198 9.713 -8.048 1.00 98.56 72 ILE A O 1
ATOM 580 N N . ASP A 1 73 ? 5.940 8.331 -7.712 1.00 98.75 73 ASP A N 1
ATOM 581 C CA . ASP A 1 73 ? 5.375 7.218 -8.469 1.00 98.75 73 ASP A CA 1
ATOM 582 C C . ASP A 1 73 ? 4.116 6.647 -7.812 1.00 98.75 73 ASP A C 1
ATOM 584 O O . ASP A 1 73 ? 3.093 6.498 -8.479 1.00 98.75 73 ASP A O 1
ATOM 588 N N . PHE A 1 74 ? 4.116 6.407 -6.500 1.00 98.75 74 PHE A N 1
ATOM 589 C CA . PHE A 1 74 ? 2.906 5.933 -5.827 1.00 98.75 74 PHE A CA 1
ATOM 590 C C . PHE A 1 74 ? 1.757 6.944 -5.894 1.00 98.75 74 PHE A C 1
ATOM 592 O O . PHE A 1 74 ? 0.610 6.532 -6.054 1.00 98.75 74 PHE A O 1
ATOM 599 N N . MET A 1 75 ? 2.035 8.252 -5.824 1.00 98.56 75 MET A N 1
ATOM 600 C CA . MET A 1 75 ? 1.005 9.276 -6.033 1.00 98.56 75 MET A CA 1
ATOM 601 C C . MET A 1 75 ? 0.447 9.229 -7.458 1.00 98.56 75 MET A C 1
ATOM 603 O O . MET A 1 75 ? -0.767 9.214 -7.630 1.00 98.56 75 MET A O 1
ATOM 607 N N . ALA A 1 76 ? 1.307 9.128 -8.473 1.00 98.31 76 ALA A N 1
ATOM 608 C CA . ALA A 1 76 ? 0.864 9.024 -9.861 1.00 98.31 76 ALA A CA 1
ATOM 609 C C . ALA A 1 76 ? 0.057 7.736 -10.122 1.00 98.31 76 ALA A C 1
ATOM 611 O O . ALA A 1 76 ? -0.952 7.766 -10.823 1.00 98.31 76 ALA A O 1
ATOM 612 N N . ALA A 1 77 ? 0.448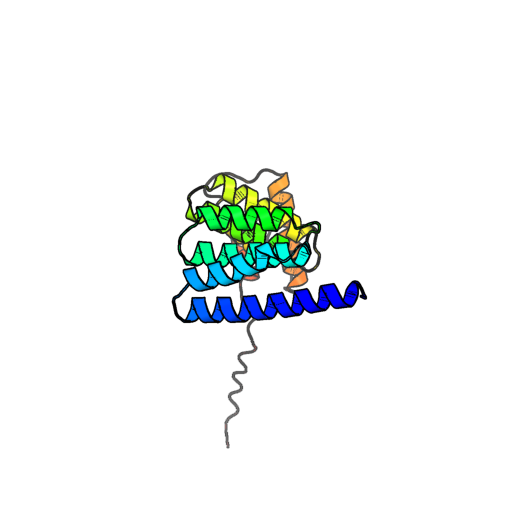 6.601 -9.537 1.00 98.19 77 ALA A N 1
ATOM 613 C CA . ALA A 1 77 ? -0.330 5.363 -9.609 1.00 98.19 77 ALA A CA 1
ATOM 614 C C . ALA A 1 77 ? -1.680 5.487 -8.875 1.00 98.19 77 ALA A C 1
ATOM 616 O O . ALA A 1 77 ? -2.704 4.991 -9.354 1.00 98.19 77 ALA A O 1
ATOM 617 N N . HIS A 1 78 ? -1.708 6.186 -7.736 1.00 98.25 78 HIS A N 1
ATOM 618 C CA . HIS A 1 78 ? -2.936 6.459 -6.986 1.00 98.25 78 HIS A CA 1
ATOM 619 C C . HIS A 1 78 ? -3.915 7.311 -7.798 1.00 98.25 78 HIS A C 1
ATOM 621 O O . HIS A 1 78 ? -5.078 6.939 -7.913 1.00 98.25 78 HIS A O 1
ATOM 627 N N . GLU A 1 79 ? -3.440 8.374 -8.450 1.00 97.38 79 GLU A N 1
ATOM 628 C CA . GLU A 1 79 ? -4.247 9.238 -9.329 1.00 97.38 79 GLU A CA 1
ATOM 629 C C . GLU A 1 79 ? -4.860 8.483 -10.518 1.00 97.38 79 GLU A C 1
ATOM 631 O O . GLU A 1 79 ? -5.937 8.830 -11.004 1.00 97.38 79 GLU A O 1
ATOM 636 N N . LEU A 1 80 ? -4.200 7.419 -10.980 1.00 96.94 80 LEU A N 1
ATOM 637 C CA . LEU A 1 80 ? -4.722 6.565 -12.043 1.00 96.94 80 LEU A CA 1
ATOM 638 C C . LEU A 1 80 ? -5.807 5.592 -11.552 1.00 96.94 80 LEU A C 1
ATOM 640 O O . LEU A 1 80 ? -6.513 5.043 -12.399 1.00 96.94 80 LEU A O 1
ATOM 644 N N . SER A 1 81 ? -5.982 5.410 -10.239 1.00 95.12 81 SER A N 1
ATOM 645 C CA . SER A 1 81 ? -6.983 4.513 -9.644 1.00 95.12 81 SER A CA 1
ATOM 646 C C . SER A 1 81 ? -8.357 5.183 -9.546 1.00 95.12 81 SER A C 1
ATOM 648 O O . SER A 1 81 ? -8.514 6.195 -8.867 1.00 95.12 81 SER A O 1
ATOM 650 N N . GLU A 1 82 ? -9.372 4.608 -10.191 1.00 90.62 82 GLU A N 1
ATOM 651 C CA . GLU A 1 82 ? -10.749 5.130 -10.134 1.00 90.62 82 GLU A CA 1
ATOM 652 C C . GLU A 1 82 ? -11.520 4.547 -8.955 1.00 90.62 82 GLU A C 1
ATOM 654 O O . GLU A 1 82 ? -12.073 5.281 -8.132 1.00 90.62 82 GLU A O 1
ATOM 659 N N . ASP A 1 83 ? -11.484 3.224 -8.840 1.00 94.31 83 ASP A N 1
ATOM 660 C CA . ASP A 1 83 ? -12.280 2.492 -7.874 1.00 94.31 83 ASP A CA 1
ATOM 661 C C . ASP A 1 83 ? -11.571 2.329 -6.531 1.00 94.31 83 ASP A C 1
ATOM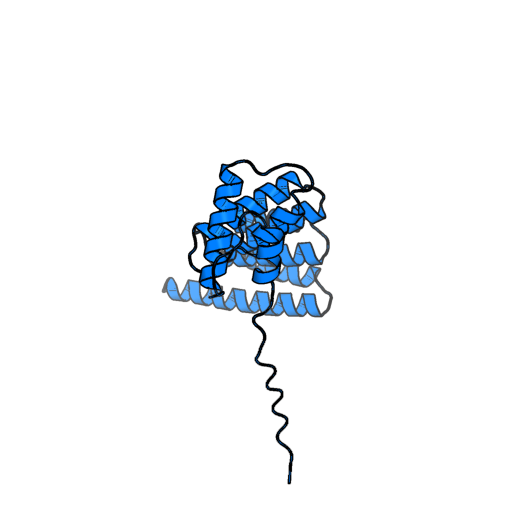 663 O O . ASP A 1 83 ? -10.343 2.365 -6.409 1.00 94.31 83 ASP A O 1
ATOM 667 N N . ALA A 1 84 ? -12.375 2.109 -5.494 1.00 95.50 84 ALA A N 1
ATOM 668 C CA . ALA A 1 84 ? -11.889 1.597 -4.224 1.00 95.50 84 ALA A CA 1
ATOM 669 C C . ALA A 1 84 ? -11.574 0.102 -4.385 1.00 95.50 84 ALA A C 1
ATOM 671 O O . ALA A 1 84 ? -12.385 -0.747 -4.021 1.00 95.50 84 ALA A O 1
ATOM 672 N N . ASP A 1 85 ? -10.428 -0.229 -4.975 1.00 96.56 85 ASP A N 1
ATOM 673 C CA . ASP A 1 85 ? -9.951 -1.599 -5.168 1.00 96.56 85 ASP A CA 1
ATOM 674 C C . ASP A 1 85 ? -8.745 -1.929 -4.268 1.00 96.56 85 ASP A C 1
ATOM 676 O O . ASP A 1 85 ? -8.283 -1.119 -3.456 1.00 96.56 85 ASP A O 1
ATOM 680 N N . TYR A 1 86 ? -8.270 -3.173 -4.357 1.00 96.19 86 TYR A N 1
ATOM 681 C CA . TYR A 1 86 ? -7.141 -3.631 -3.549 1.00 96.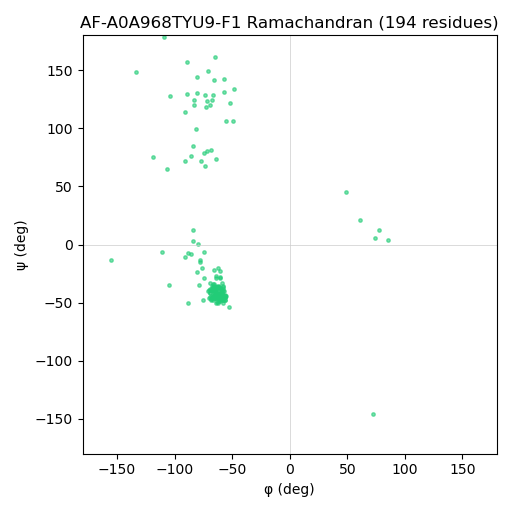19 86 TYR A CA 1
ATOM 682 C C . TYR A 1 86 ? -5.834 -2.919 -3.920 1.00 96.19 86 TYR A C 1
ATOM 684 O O . TYR A 1 86 ? -5.028 -2.632 -3.039 1.00 96.19 86 TYR A O 1
ATOM 692 N N . GLU A 1 87 ? -5.638 -2.583 -5.195 1.00 96.06 87 GLU A N 1
ATOM 693 C CA . GLU A 1 87 ? -4.437 -1.880 -5.651 1.00 96.06 87 GLU A CA 1
ATOM 694 C C . GLU A 1 87 ? -4.375 -0.468 -5.076 1.00 96.06 87 GLU A C 1
ATOM 696 O O . GLU A 1 87 ? -3.367 -0.095 -4.473 1.00 96.06 87 GLU A O 1
ATOM 701 N N . ARG A 1 88 ? -5.478 0.283 -5.145 1.00 98.12 88 ARG A N 1
ATOM 702 C CA . ARG A 1 88 ? -5.597 1.597 -4.512 1.00 98.12 88 ARG A CA 1
ATOM 703 C C . ARG A 1 88 ? -5.314 1.528 -3.015 1.00 98.12 88 ARG A C 1
ATOM 705 O O . ARG A 1 88 ? -4.538 2.335 -2.509 1.00 98.12 88 ARG A O 1
ATOM 712 N N . TYR A 1 89 ? -5.880 0.535 -2.326 1.00 98.50 89 TYR A N 1
ATOM 713 C CA . TYR A 1 89 ? -5.606 0.302 -0.907 1.00 98.50 89 TYR A CA 1
ATOM 714 C C . TYR A 1 89 ? -4.109 0.088 -0.635 1.00 98.50 89 TYR A C 1
ATOM 716 O O . TYR A 1 89 ? -3.556 0.676 0.295 1.00 98.50 89 TYR A O 1
ATOM 724 N N . THR A 1 90 ? -3.432 -0.725 -1.453 1.00 98.19 90 THR A N 1
ATOM 725 C CA . THR A 1 90 ? -1.993 -0.980 -1.290 1.00 98.19 90 THR A CA 1
ATOM 726 C C . THR A 1 90 ? -1.130 0.251 -1.576 1.00 98.19 90 THR A C 1
ATOM 728 O O . THR A 1 90 ? -0.164 0.485 -0.853 1.00 98.19 90 THR A O 1
ATOM 731 N N . LEU A 1 91 ? -1.515 1.090 -2.543 1.00 98.62 91 LEU A N 1
ATOM 732 C CA . LEU A 1 91 ? -0.840 2.360 -2.831 1.00 98.62 91 LEU A CA 1
ATOM 733 C C . LEU A 1 91 ? -0.986 3.352 -1.669 1.00 98.62 91 LEU A C 1
ATOM 735 O O . LEU A 1 91 ? -0.016 3.991 -1.266 1.00 98.62 91 LEU A O 1
ATOM 739 N N . GLU A 1 92 ? -2.183 3.458 -1.088 1.00 98.75 92 GLU A N 1
ATOM 740 C CA . GLU A 1 92 ? -2.443 4.317 0.074 1.00 98.75 92 GLU A CA 1
ATOM 741 C C . GLU A 1 92 ? -1.652 3.847 1.309 1.00 98.75 92 GLU A C 1
ATOM 743 O O . GLU A 1 92 ? -1.080 4.673 2.026 1.00 98.75 92 GLU A O 1
ATOM 748 N N . LEU A 1 93 ? -1.529 2.530 1.519 1.00 98.50 93 LEU A N 1
ATOM 749 C CA . LEU A 1 93 ? -0.635 1.959 2.532 1.00 98.50 93 LEU A CA 1
ATOM 750 C C . LEU A 1 93 ? 0.836 2.306 2.281 1.00 98.50 93 LEU A C 1
ATOM 752 O O . LEU A 1 93 ? 1.519 2.741 3.208 1.00 98.50 93 LEU A O 1
ATOM 756 N N . ALA A 1 94 ? 1.324 2.123 1.052 1.00 98.50 94 ALA A N 1
ATOM 757 C CA . ALA A 1 94 ? 2.708 2.413 0.688 1.00 98.50 94 ALA A CA 1
ATOM 758 C C . ALA A 1 94 ? 3.041 3.896 0.919 1.00 98.50 94 ALA A C 1
ATOM 760 O O . ALA A 1 94 ? 4.051 4.226 1.543 1.00 98.50 94 ALA A O 1
ATOM 761 N N . LEU A 1 95 ? 2.136 4.801 0.535 1.00 98.75 95 LEU A N 1
ATOM 762 C CA . LEU A 1 95 ? 2.260 6.233 0.806 1.00 98.75 95 LEU A CA 1
ATOM 763 C C . LEU A 1 95 ? 2.280 6.539 2.310 1.00 98.75 95 LEU A C 1
ATOM 765 O O . LEU A 1 95 ? 3.110 7.337 2.756 1.00 98.75 95 LEU A O 1
ATOM 769 N N . GLY A 1 96 ? 1.428 5.894 3.111 1.00 98.12 96 GLY A N 1
ATOM 770 C CA . GLY A 1 96 ? 1.470 6.011 4.572 1.00 98.12 96 GLY A CA 1
ATOM 771 C C . GLY A 1 96 ? 2.821 5.574 5.151 1.00 98.12 96 GLY A C 1
ATOM 772 O O . GLY A 1 96 ? 3.449 6.311 5.920 1.00 98.12 96 GLY A O 1
ATOM 773 N N . CYS A 1 97 ? 3.325 4.420 4.709 1.00 97.75 97 CYS A N 1
ATOM 774 C CA . CYS A 1 97 ? 4.620 3.875 5.113 1.00 97.75 97 CYS A CA 1
ATOM 775 C C . CYS A 1 97 ? 5.789 4.791 4.729 1.00 97.75 97 CYS A C 1
ATOM 777 O O . CYS A 1 97 ? 6.654 5.057 5.569 1.00 97.75 97 CYS A O 1
ATOM 779 N N . LEU A 1 98 ? 5.808 5.318 3.501 1.00 98.00 98 LEU A N 1
ATOM 780 C CA . LEU A 1 98 ? 6.838 6.247 3.035 1.00 98.00 98 LEU A CA 1
ATOM 781 C C . LEU A 1 98 ? 6.872 7.530 3.865 1.00 98.00 98 LEU A C 1
ATOM 783 O O . LEU A 1 98 ? 7.947 7.950 4.297 1.00 98.00 98 LEU A O 1
ATOM 787 N N . ASN A 1 99 ? 5.716 8.144 4.131 1.00 97.56 99 ASN A N 1
ATOM 788 C CA . ASN A 1 99 ? 5.669 9.359 4.947 1.00 97.56 99 ASN A CA 1
ATOM 789 C C . ASN A 1 99 ? 6.130 9.072 6.385 1.00 97.56 99 ASN A C 1
ATOM 791 O O . ASN A 1 99 ? 6.892 9.859 6.946 1.00 97.56 99 ASN A O 1
ATOM 795 N N . LYS A 1 100 ? 5.806 7.896 6.943 1.00 95.69 100 LYS A N 1
ATOM 796 C CA . LYS A 1 100 ? 6.350 7.467 8.241 1.00 95.69 100 LYS A CA 1
ATOM 797 C C . LYS A 1 100 ? 7.877 7.324 8.209 1.00 95.69 100 LYS A C 1
ATOM 799 O O . LYS A 1 100 ? 8.550 7.814 9.113 1.00 95.69 100 LYS A O 1
ATOM 804 N N . LYS A 1 101 ? 8.446 6.704 7.165 1.00 96.19 101 LYS A N 1
ATOM 805 C CA . LYS A 1 101 ? 9.911 6.603 6.973 1.00 96.19 101 LYS A CA 1
ATOM 806 C C . LYS A 1 101 ? 10.576 7.984 6.892 1.00 96.19 101 LYS A C 1
ATOM 808 O O . LYS A 1 101 ? 11.682 8.158 7.396 1.00 96.19 101 LYS A O 1
ATOM 813 N N . GLN A 1 102 ? 9.878 8.971 6.332 1.00 95.94 102 GLN A N 1
ATOM 814 C CA . GLN A 1 102 ? 10.311 10.371 6.247 1.00 95.94 102 GLN A CA 1
ATOM 815 C C . GLN A 1 102 ? 10.011 11.195 7.516 1.00 95.94 102 GLN A C 1
ATOM 817 O O . GLN A 1 102 ? 10.302 12.388 7.542 1.00 95.94 102 GLN A O 1
ATOM 822 N N . LYS A 1 103 ? 9.463 10.582 8.578 1.00 94.88 103 LYS A N 1
ATOM 823 C CA . LYS A 1 103 ? 9.024 11.243 9.826 1.00 94.88 103 LYS A CA 1
ATOM 824 C C . LYS A 1 103 ? 7.918 12.297 9.630 1.00 94.88 103 LYS A C 1
ATOM 826 O O . LYS A 1 103 ? 7.720 13.154 10.488 1.00 94.88 103 LYS A O 1
ATOM 831 N N . ALA A 1 104 ? 7.179 12.211 8.528 1.00 95.38 104 ALA A N 1
ATOM 832 C CA . ALA A 1 104 ? 6.017 13.036 8.212 1.00 95.38 104 ALA A CA 1
ATOM 833 C C . ALA A 1 104 ? 4.739 12.355 8.740 1.00 95.38 104 ALA A C 1
ATOM 835 O O . ALA A 1 104 ? 3.967 11.752 7.992 1.00 95.38 104 ALA A O 1
ATOM 836 N N . ASN A 1 105 ? 4.566 12.355 10.067 1.00 93.88 105 ASN A N 1
ATOM 837 C CA . ASN A 1 105 ? 3.512 11.575 10.727 1.00 93.88 105 ASN A CA 1
ATOM 838 C C . ASN A 1 105 ? 2.098 12.047 10.358 1.00 93.88 105 ASN A C 1
ATOM 840 O O . ASN A 1 105 ? 1.228 11.206 10.152 1.00 93.88 105 ASN A O 1
ATOM 844 N N . SER A 1 106 ? 1.867 13.355 10.229 1.00 93.56 106 SER A N 1
ATOM 845 C CA . SER A 1 106 ? 0.551 13.902 9.870 1.00 93.56 106 SER A CA 1
ATOM 846 C C . SER A 1 106 ? 0.111 13.450 8.475 1.00 93.56 106 SER A C 1
ATOM 848 O O . SER A 1 106 ? -1.023 13.017 8.270 1.00 93.56 106 SER A O 1
ATOM 850 N N . GLU A 1 107 ? 1.029 13.471 7.511 1.00 96.50 107 GLU A N 1
ATOM 851 C CA . GLU A 1 107 ? 0.804 12.970 6.160 1.00 96.50 107 GLU A CA 1
ATOM 852 C C . GLU A 1 107 ? 0.605 11.453 6.155 1.00 96.50 107 GLU A C 1
ATOM 854 O O . GLU A 1 107 ? -0.272 10.955 5.451 1.00 96.50 107 GLU A O 1
ATOM 859 N N . ALA A 1 108 ? 1.374 10.711 6.958 1.00 97.06 108 ALA A N 1
ATOM 860 C CA . ALA A 1 108 ? 1.196 9.269 7.100 1.00 97.06 108 ALA A CA 1
ATOM 861 C C . ALA A 1 108 ? -0.201 8.918 7.641 1.00 97.06 108 ALA A C 1
ATOM 863 O O . ALA A 1 108 ? -0.878 8.064 7.072 1.00 97.06 108 ALA A O 1
ATOM 864 N N . ILE A 1 109 ? -0.661 9.622 8.681 1.00 95.75 109 ILE A N 1
ATOM 865 C CA . ILE A 1 109 ? -2.015 9.505 9.245 1.00 95.75 109 ILE A CA 1
ATOM 866 C C . ILE A 1 109 ? -3.070 9.756 8.162 1.00 95.75 109 ILE A C 1
ATOM 868 O O . ILE A 1 109 ? -3.979 8.942 8.001 1.00 95.75 109 ILE A O 1
ATOM 872 N N . SER A 1 110 ? -2.924 10.829 7.375 1.00 96.88 110 SER A N 1
ATOM 873 C CA . SER A 1 110 ? -3.853 11.142 6.280 1.00 96.88 110 SER A CA 1
ATOM 874 C C . SER A 1 110 ? -3.938 10.015 5.242 1.00 96.88 110 SER A C 1
ATOM 876 O O . SER A 1 110 ? -5.032 9.660 4.801 1.00 96.88 110 SER A O 1
ATOM 878 N N . TRP A 1 111 ? -2.808 9.402 4.880 1.00 98.44 111 TRP A N 1
ATOM 879 C CA . TRP A 1 111 ? -2.795 8.276 3.944 1.00 98.44 111 TRP A CA 1
ATOM 880 C C . TRP A 1 111 ? -3.388 6.996 4.530 1.00 98.44 111 TRP A C 1
ATOM 882 O O . TRP A 1 111 ? -4.142 6.312 3.839 1.00 98.44 111 TRP A O 1
ATOM 892 N N . TYR A 1 112 ? -3.139 6.694 5.806 1.00 98.31 112 TYR A N 1
ATOM 893 C CA . TYR A 1 112 ? -3.792 5.554 6.448 1.00 98.31 112 TYR A CA 1
ATOM 894 C C . TYR A 1 112 ? -5.304 5.750 6.582 1.00 98.31 112 TYR A C 1
ATOM 896 O O . TYR A 1 112 ? -6.040 4.780 6.423 1.00 98.31 112 TYR A O 1
ATOM 904 N N . LEU A 1 113 ? -5.793 6.978 6.793 1.00 97.88 113 LEU A N 1
ATOM 905 C CA . LEU A 1 113 ? -7.232 7.265 6.751 1.00 97.88 113 LEU A CA 1
ATOM 906 C C . LEU A 1 113 ? -7.827 6.978 5.373 1.00 97.88 113 LEU A C 1
ATOM 908 O O . LEU A 1 113 ? -8.836 6.283 5.301 1.00 97.88 113 LEU A O 1
ATOM 912 N N . LYS A 1 114 ? -7.174 7.411 4.289 1.00 98.44 114 LYS A N 1
ATOM 913 C CA . LYS A 1 114 ? -7.604 7.063 2.923 1.00 98.44 114 LYS A CA 1
ATOM 914 C C . LYS A 1 114 ? -7.636 5.547 2.706 1.00 98.44 114 LYS A C 1
ATOM 916 O O . LYS A 1 114 ? -8.639 5.020 2.238 1.00 98.44 114 LYS A O 1
ATOM 921 N N . ALA A 1 115 ? -6.606 4.830 3.161 1.00 98.69 115 ALA A N 1
ATOM 922 C CA . ALA A 1 115 ? -6.582 3.368 3.104 1.00 98.69 115 ALA A CA 1
ATOM 923 C C . ALA A 1 115 ? -7.743 2.732 3.894 1.00 98.69 115 ALA A C 1
ATOM 925 O O . ALA A 1 115 ? -8.323 1.737 3.456 1.00 98.69 115 ALA A O 1
ATOM 926 N N . LEU A 1 116 ? -8.122 3.300 5.044 1.00 98.56 116 LEU A N 1
ATOM 927 C CA . LEU A 1 116 ? -9.296 2.869 5.811 1.00 98.56 116 LEU A CA 1
ATOM 928 C C . LEU A 1 116 ? -10.612 3.175 5.083 1.00 98.56 116 LEU A C 1
ATOM 930 O O . LEU A 1 116 ? -11.527 2.355 5.134 1.00 98.56 116 LEU A O 1
ATOM 934 N N . GLU A 1 117 ? -10.723 4.310 4.393 1.00 98.56 117 GLU A N 1
ATOM 935 C CA . GLU A 1 117 ? -11.886 4.660 3.568 1.00 98.56 117 GLU A CA 1
ATOM 936 C C . GLU A 1 117 ? -12.052 3.681 2.401 1.00 98.56 117 GLU A C 1
ATOM 938 O O . GLU A 1 117 ? -13.130 3.100 2.242 1.00 98.56 117 GLU A O 1
ATOM 943 N N . THR A 1 118 ? -10.975 3.422 1.653 1.00 98.56 118 THR A N 1
ATOM 944 C CA . THR A 1 118 ? -10.933 2.426 0.573 1.00 98.56 118 THR A CA 1
ATOM 945 C C . THR A 1 118 ? -11.298 1.042 1.102 1.00 98.56 118 THR A C 1
ATOM 947 O O . THR A 1 118 ? -12.179 0.369 0.557 1.00 98.56 118 THR A O 1
ATOM 950 N N . ALA A 1 119 ? -10.694 0.634 2.222 1.00 98.31 119 ALA A N 1
ATOM 951 C CA . ALA A 1 119 ? -11.004 -0.635 2.859 1.00 98.31 119 ALA A CA 1
ATOM 952 C C . ALA A 1 119 ? -12.453 -0.704 3.338 1.00 98.31 119 ALA A C 1
ATOM 954 O O . ALA A 1 119 ? -13.056 -1.762 3.247 1.00 98.31 119 ALA A O 1
ATOM 955 N N . ASN A 1 120 ? -13.050 0.382 3.830 1.00 98.25 120 ASN A N 1
ATOM 956 C CA . ASN A 1 120 ? -14.452 0.406 4.241 1.00 98.25 120 ASN A CA 1
ATOM 957 C C . ASN A 1 120 ? -15.398 0.286 3.032 1.00 98.25 120 ASN A C 1
ATOM 959 O O . ASN A 1 120 ? -16.356 -0.488 3.099 1.00 98.25 120 ASN A O 1
ATOM 963 N N . ALA A 1 121 ? -15.094 0.974 1.927 1.00 98.00 121 ALA A N 1
ATOM 964 C CA . ALA A 1 121 ? -15.881 0.954 0.695 1.00 98.00 121 ALA A CA 1
ATOM 965 C C . ALA A 1 121 ? -15.839 -0.404 -0.031 1.00 98.00 121 ALA A C 1
ATOM 967 O O . ALA A 1 121 ? -16.871 -0.873 -0.508 1.00 98.00 121 ALA A O 1
ATOM 968 N N . ASN A 1 122 ? -14.685 -1.078 -0.070 1.00 97.81 122 ASN A N 1
ATOM 969 C CA . ASN A 1 122 ? -14.544 -2.351 -0.781 1.00 97.81 122 ASN A CA 1
ATOM 970 C C . ASN A 1 122 ? -14.828 -3.562 0.122 1.00 97.81 122 ASN A C 1
ATOM 972 O O . ASN A 1 122 ? -14.042 -3.818 1.035 1.00 97.81 122 ASN A O 1
ATOM 976 N N . PRO A 1 123 ? -15.885 -4.366 -0.095 1.00 95.81 123 PRO A N 1
ATOM 977 C CA . PRO A 1 123 ? -16.252 -5.467 0.801 1.00 95.81 123 PRO A CA 1
ATOM 978 C C . PRO A 1 123 ? -15.173 -6.549 0.969 1.00 95.81 123 PRO A C 1
ATOM 980 O O . PRO A 1 123 ? -15.187 -7.218 1.994 1.00 95.81 123 PRO A O 1
ATOM 983 N N . GLY A 1 124 ? -14.240 -6.709 0.026 1.00 96.50 124 GLY A N 1
ATOM 984 C CA . GLY A 1 124 ? -13.183 -7.725 0.074 1.00 96.50 124 GLY A CA 1
ATOM 985 C C . GLY A 1 124 ? -11.922 -7.319 0.845 1.00 96.50 124 GLY A C 1
ATOM 986 O O . GLY A 1 124 ? -11.054 -8.161 1.066 1.00 96.50 124 GLY A O 1
ATOM 987 N N . ILE A 1 125 ? -11.804 -6.058 1.269 1.00 97.81 125 ILE A N 1
ATOM 988 C CA . ILE A 1 125 ? -10.602 -5.536 1.932 1.00 97.81 125 ILE A CA 1
ATOM 989 C C . ILE A 1 125 ? -10.856 -5.412 3.435 1.00 97.81 125 ILE A C 1
ATOM 991 O O . ILE A 1 125 ? -11.827 -4.792 3.871 1.00 97.81 125 ILE A O 1
ATOM 995 N N . SER A 1 126 ? -9.968 -5.993 4.247 1.00 96.69 126 SER A N 1
ATOM 996 C CA . SER A 1 126 ? -10.104 -5.966 5.708 1.00 96.69 126 SER A CA 1
ATOM 997 C C . SER A 1 126 ? -9.672 -4.638 6.331 1.00 96.69 126 SER A C 1
ATOM 999 O O . SER A 1 126 ? -10.248 -4.228 7.330 1.00 96.69 126 SER A O 1
ATOM 1001 N N . GLY A 1 127 ? -8.657 -3.968 5.776 1.00 97.31 127 GLY A N 1
ATOM 1002 C CA . GLY A 1 127 ? -8.126 -2.712 6.315 1.00 97.31 127 GLY A CA 1
ATOM 1003 C C . GLY A 1 127 ? -7.274 -2.857 7.584 1.00 97.31 127 GLY A C 1
ATOM 1004 O O . GLY A 1 127 ? -6.861 -1.844 8.143 1.00 97.31 127 GLY A O 1
ATOM 1005 N N . VAL A 1 128 ? -6.983 -4.085 8.037 1.00 97.12 128 VAL A N 1
ATOM 1006 C CA . VAL A 1 128 ? -6.280 -4.349 9.313 1.00 97.12 128 VAL A CA 1
ATOM 1007 C C . VAL A 1 128 ? -4.909 -3.681 9.374 1.00 97.12 128 VAL A C 1
ATOM 1009 O O . VAL A 1 128 ? -4.542 -3.152 10.422 1.00 97.12 128 VAL A O 1
ATOM 1012 N N . GLU A 1 129 ? -4.155 -3.676 8.272 1.00 97.56 129 GLU A N 1
ATOM 1013 C CA . GLU A 1 129 ? -2.809 -3.096 8.282 1.00 97.56 129 GLU A CA 1
ATOM 1014 C C . GLU A 1 129 ? -2.850 -1.573 8.423 1.00 97.56 129 GLU A C 1
ATOM 1016 O O . GLU A 1 129 ? -2.182 -1.022 9.294 1.00 97.56 129 GLU A O 1
ATOM 1021 N N . ALA A 1 130 ? -3.724 -0.910 7.660 1.00 97.88 130 ALA A N 1
ATOM 1022 C CA . ALA A 1 130 ? -3.943 0.534 7.748 1.00 97.88 130 ALA A CA 1
ATOM 1023 C C . ALA A 1 130 ? -4.396 0.938 9.155 1.00 97.88 130 ALA A C 1
ATOM 1025 O O . ALA A 1 130 ? -3.879 1.893 9.727 1.00 97.88 130 ALA A O 1
ATOM 1026 N N . LEU A 1 131 ? -5.313 0.164 9.745 1.00 97.00 131 LEU A N 1
ATOM 1027 C CA . LEU A 1 131 ? -5.808 0.399 11.098 1.00 97.00 131 LEU A CA 1
ATOM 1028 C C . LEU A 1 131 ? -4.685 0.284 12.132 1.00 97.00 131 LEU A C 1
ATOM 1030 O O . LEU A 1 131 ? -4.590 1.105 13.041 1.00 97.00 131 LEU A O 1
ATOM 1034 N N . ALA A 1 132 ? -3.822 -0.721 11.993 1.00 95.88 132 ALA A N 1
ATOM 1035 C CA . ALA A 1 132 ? -2.720 -0.929 12.916 1.00 95.88 132 ALA A CA 1
ATOM 1036 C C . ALA A 1 132 ? -1.645 0.151 12.808 1.00 95.88 132 ALA A C 1
ATOM 1038 O O . ALA A 1 132 ? -1.139 0.604 13.833 1.00 95.88 132 ALA A O 1
ATOM 1039 N N . GLU A 1 133 ? -1.289 0.560 11.593 1.00 95.75 133 GLU A N 1
ATOM 1040 C CA . GLU A 1 133 ? -0.315 1.630 11.387 1.00 95.75 133 GLU A CA 1
ATOM 1041 C C . GLU A 1 133 ? -0.858 2.994 11.822 1.00 95.75 133 GLU A C 1
ATOM 1043 O O . GLU A 1 133 ? -0.137 3.745 12.476 1.00 95.75 133 GLU A O 1
ATOM 1048 N N . TYR A 1 134 ? -2.140 3.274 11.573 1.00 94.94 134 TYR A N 1
ATOM 1049 C CA . TYR A 1 134 ? -2.810 4.469 12.085 1.00 94.94 134 TYR A CA 1
ATOM 1050 C C . TYR A 1 134 ? -2.759 4.527 13.619 1.00 94.94 134 TYR A C 1
ATOM 1052 O O . TYR A 1 134 ? -2.308 5.519 14.185 1.00 94.94 134 TYR A O 1
ATOM 1060 N N . VAL A 1 135 ? -3.134 3.440 14.308 1.00 92.81 135 VAL A N 1
ATOM 1061 C CA . VAL A 1 135 ? -3.123 3.380 15.783 1.00 92.81 135 VAL A CA 1
ATOM 1062 C C . VAL A 1 135 ? -1.723 3.567 16.367 1.00 92.81 135 VAL A C 1
ATOM 1064 O O . VAL A 1 135 ? -1.589 4.209 17.402 1.00 92.81 135 VAL A O 1
ATOM 1067 N N . LYS A 1 136 ? -0.671 3.063 15.709 1.00 92.19 136 LYS A N 1
ATOM 1068 C CA . LYS A 1 136 ? 0.719 3.284 16.150 1.00 92.19 136 LYS A CA 1
ATOM 1069 C C . LYS A 1 136 ? 1.140 4.755 16.100 1.00 92.19 136 LYS A C 1
ATOM 1071 O O . LYS A 1 136 ? 2.057 5.128 16.820 1.00 92.19 136 LYS A O 1
ATOM 1076 N N . LEU A 1 137 ? 0.532 5.552 15.221 1.00 91.19 137 LEU A N 1
ATOM 1077 C CA . LEU A 1 137 ? 0.837 6.975 15.061 1.00 91.19 137 LEU A CA 1
ATOM 1078 C C . LEU A 1 137 ? -0.025 7.885 15.940 1.00 91.19 137 LEU A C 1
ATOM 1080 O O . LEU A 1 137 ? 0.293 9.067 16.066 1.00 91.19 137 LEU A O 1
ATOM 1084 N N . LEU A 1 138 ? -1.072 7.352 16.574 1.00 84.19 138 LEU A N 1
ATOM 1085 C CA . LEU A 1 138 ? -1.839 8.052 17.603 1.00 84.19 138 LEU A CA 1
ATOM 1086 C C . LEU A 1 138 ? -1.020 8.115 18.899 1.00 84.19 138 LEU A C 1
ATOM 1088 O O . LEU A 1 138 ? -1.334 7.451 19.883 1.00 84.19 138 LEU A O 1
ATOM 1092 N N . ASP A 1 139 ? 0.072 8.875 18.881 1.00 65.56 139 ASP A N 1
ATOM 1093 C CA . ASP A 1 139 ? 1.019 8.883 19.995 1.00 65.56 139 ASP A CA 1
ATOM 1094 C C . ASP A 1 139 ? 0.453 9.654 21.202 1.00 65.56 139 ASP A C 1
ATOM 1096 O O . ASP A 1 139 ? 0.744 9.290 22.333 1.00 65.56 139 ASP A O 1
ATOM 1100 N N . GLN A 1 140 ? -0.418 10.663 21.006 1.00 55.56 140 GLN A N 1
ATOM 1101 C CA . GLN A 1 140 ? -1.104 11.395 22.100 1.00 55.56 140 GLN A CA 1
ATOM 1102 C C . GLN A 1 140 ? -2.441 12.058 21.713 1.00 55.56 140 GLN A C 1
ATOM 1104 O O . GLN A 1 140 ? -3.200 12.477 22.592 1.00 55.56 140 GLN A O 1
ATOM 1109 N N . GLU A 1 141 ? -2.761 12.169 20.422 1.00 68.75 141 GLU A N 1
ATOM 1110 C CA . GLU A 1 141 ? -3.993 12.815 19.969 1.00 68.75 141 GLU A CA 1
ATOM 1111 C C . GLU A 1 141 ? -5.132 11.805 19.872 1.00 68.75 141 GLU A C 1
ATOM 1113 O O . GLU A 1 141 ? -5.002 10.724 19.295 1.00 68.75 141 GLU A O 1
ATOM 1118 N N . LYS A 1 142 ? -6.274 12.150 20.472 1.00 81.00 142 LYS A N 1
ATOM 1119 C CA . LYS A 1 142 ? -7.476 11.334 20.332 1.00 81.00 142 LYS A CA 1
ATOM 1120 C C . LYS A 1 142 ? -8.025 11.550 18.922 1.00 81.00 142 LYS A C 1
ATOM 1122 O O . LYS A 1 142 ? -8.268 12.708 18.580 1.00 81.00 142 LYS A O 1
ATOM 1127 N N . PRO A 1 143 ? -8.297 10.478 18.156 1.00 86.88 143 PRO A N 1
ATOM 1128 C CA . PRO A 1 143 ? -8.925 10.617 16.851 1.00 86.88 143 PRO A CA 1
ATOM 1129 C C . PRO A 1 143 ? -10.252 11.352 17.010 1.00 86.88 143 PRO A C 1
ATOM 1131 O O . PRO A 1 143 ? -10.982 11.138 17.999 1.00 86.88 143 PRO A O 1
ATOM 1134 N N . VAL A 1 144 ? -10.563 12.210 16.039 1.00 91.25 144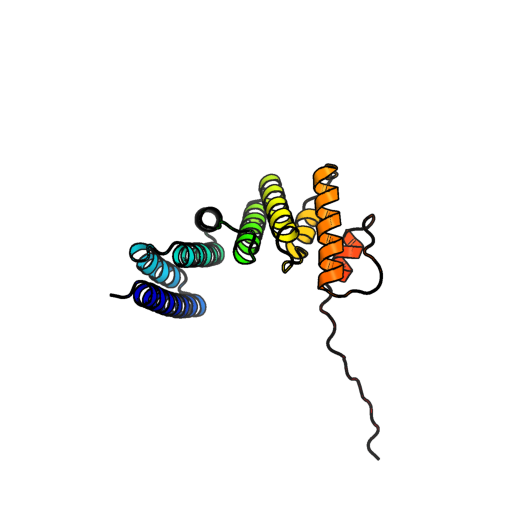 VAL A N 1
ATOM 1135 C CA . VAL A 1 144 ? -11.857 12.893 16.018 1.00 91.25 144 VAL A CA 1
ATOM 1136 C C . VAL A 1 144 ? -12.973 11.867 15.817 1.00 91.25 144 VAL A C 1
ATOM 1138 O O . VAL A 1 144 ? -12.741 10.730 15.398 1.00 91.25 144 VAL A O 1
ATOM 1141 N N . GLN A 1 145 ? -14.213 12.240 16.143 1.00 92.62 145 GLN A N 1
ATOM 1142 C CA . GLN A 1 145 ? -15.319 11.278 16.170 1.00 92.62 145 GLN A CA 1
ATOM 1143 C C . GLN A 1 145 ? -15.511 10.557 14.825 1.00 92.62 145 GLN A C 1
ATOM 1145 O O . GLN A 1 145 ? -15.709 9.347 14.804 1.00 92.62 145 GLN A O 1
ATOM 1150 N N . THR A 1 146 ? -15.372 11.272 13.707 1.00 94.94 146 THR A N 1
ATOM 1151 C CA . THR A 1 146 ? -15.508 10.704 12.358 1.00 94.94 146 THR A CA 1
ATOM 1152 C C . THR A 1 146 ? -14.440 9.657 12.039 1.00 94.94 146 THR A C 1
ATOM 1154 O O . THR A 1 146 ? -14.751 8.623 11.447 1.00 94.94 146 THR A O 1
ATOM 1157 N N . GLU A 1 147 ? -13.196 9.888 12.459 1.00 95.00 147 GLU A N 1
ATOM 1158 C CA . GLU A 1 147 ? -12.091 8.935 12.304 1.00 95.00 147 GLU A CA 1
ATOM 1159 C C . GLU A 1 147 ? -12.326 7.700 13.172 1.00 95.00 147 GLU A C 1
ATOM 1161 O O . GLU A 1 147 ? -12.206 6.572 12.697 1.00 95.00 147 GLU A O 1
ATOM 1166 N N . ARG A 1 148 ? -12.758 7.899 14.423 1.00 94.06 148 ARG A N 1
ATOM 1167 C CA . ARG A 1 148 ? -13.109 6.801 15.330 1.00 94.06 148 ARG A CA 1
ATOM 1168 C C . ARG A 1 148 ? -14.222 5.926 14.755 1.00 94.06 148 ARG A C 1
ATOM 1170 O O . ARG A 1 148 ? -14.098 4.702 14.757 1.00 94.06 148 ARG A O 1
ATOM 1177 N N . ASP A 1 149 ? -15.274 6.535 14.216 1.00 96.50 149 ASP A N 1
ATOM 1178 C CA . ASP A 1 149 ? -16.386 5.812 13.596 1.00 96.50 149 ASP A CA 1
ATOM 1179 C C . ASP A 1 149 ? -15.931 5.019 12.361 1.00 96.50 149 ASP A C 1
ATOM 1181 O O . ASP A 1 149 ? -16.397 3.901 12.118 1.00 96.50 149 ASP A O 1
ATOM 1185 N N . LEU A 1 150 ? -15.004 5.568 11.569 1.00 97.56 150 LEU A N 1
ATOM 1186 C CA . LEU A 1 150 ? -14.379 4.848 10.460 1.00 97.56 150 LEU A CA 1
ATOM 1187 C C . LEU A 1 150 ? -13.564 3.648 10.963 1.00 97.56 150 LEU A C 1
ATOM 1189 O O . LEU A 1 150 ? -13.786 2.529 10.501 1.00 97.56 150 LEU A O 1
ATOM 1193 N N . MET A 1 151 ? -12.686 3.853 11.945 1.00 96.50 151 MET A N 1
ATOM 1194 C CA . MET A 1 151 ? -11.869 2.796 12.552 1.00 96.50 151 MET A CA 1
ATOM 1195 C C . MET A 1 151 ? -12.732 1.656 13.102 1.00 96.50 151 MET A C 1
ATOM 1197 O O . MET A 1 151 ? -12.442 0.484 12.866 1.00 96.50 151 MET A O 1
ATOM 1201 N N . TRP A 1 152 ? -13.830 1.981 13.785 1.00 96.88 152 TRP A N 1
ATOM 1202 C CA . TRP A 1 152 ? -14.779 1.001 14.312 1.00 96.88 152 TRP A CA 1
ATOM 1203 C C . TRP A 1 152 ? -15.481 0.197 13.220 1.00 96.88 152 TRP A C 1
ATOM 1205 O O . TRP A 1 152 ? -15.623 -1.024 13.349 1.00 96.88 152 TRP A O 1
ATOM 1215 N N . ARG A 1 153 ? -15.906 0.853 12.134 1.00 97.88 153 ARG A N 1
ATOM 1216 C CA . ARG A 1 153 ? -16.497 0.165 10.977 1.00 97.88 153 ARG A CA 1
ATOM 1217 C C . ARG A 1 153 ? -15.501 -0.796 10.338 1.00 97.88 153 ARG A C 1
ATOM 1219 O O . ARG A 1 153 ? -15.846 -1.959 10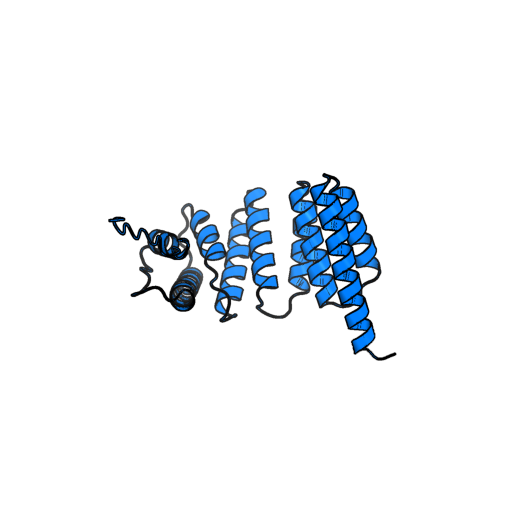.133 1.00 97.88 153 ARG A O 1
ATOM 1226 N N . VAL A 1 154 ? -14.265 -0.352 10.108 1.00 97.88 154 VAL A N 1
ATOM 1227 C CA . VAL A 1 154 ? -13.206 -1.200 9.543 1.00 97.88 154 VAL A CA 1
ATOM 1228 C C . VAL A 1 154 ? -12.867 -2.366 10.476 1.00 97.88 154 VAL A C 1
ATOM 1230 O O . VAL A 1 154 ? -12.796 -3.501 10.016 1.00 97.88 154 VAL A O 1
ATOM 1233 N N . ALA A 1 155 ? -12.759 -2.146 11.790 1.00 97.75 155 ALA A N 1
ATOM 1234 C CA . ALA A 1 155 ? -12.492 -3.216 12.755 1.00 97.75 155 ALA A CA 1
ATOM 1235 C C . ALA A 1 155 ? -13.593 -4.294 12.762 1.00 97.75 155 ALA A C 1
ATOM 1237 O O . ALA A 1 155 ? -13.296 -5.486 12.683 1.00 97.75 155 ALA A O 1
ATOM 1238 N N . ARG A 1 156 ? -14.874 -3.894 12.797 1.00 97.69 156 ARG A N 1
ATOM 1239 C CA . ARG A 1 156 ? -16.021 -4.825 12.715 1.00 97.69 156 ARG A CA 1
ATOM 1240 C C . ARG A 1 156 ? -16.046 -5.591 11.398 1.00 97.69 156 ARG A C 1
ATOM 1242 O O . ARG A 1 156 ? -16.308 -6.796 11.376 1.00 97.69 156 ARG A O 1
ATOM 1249 N N . LYS A 1 157 ? -15.763 -4.894 10.300 1.00 97.25 157 LYS A N 1
ATOM 1250 C CA . LYS A 1 157 ? -15.677 -5.493 8.974 1.00 97.25 157 LYS A CA 1
ATOM 1251 C C . LYS A 1 157 ? -14.566 -6.535 8.904 1.00 97.25 157 LYS A C 1
ATOM 1253 O O . LYS A 1 157 ? -14.833 -7.664 8.505 1.00 97.25 157 LYS A O 1
ATOM 1258 N N . ALA A 1 158 ? -13.356 -6.188 9.338 1.00 96.81 158 ALA A N 1
ATOM 1259 C CA . ALA A 1 158 ? -12.226 -7.107 9.394 1.00 96.81 158 ALA A CA 1
ATOM 1260 C C . ALA A 1 158 ? -12.552 -8.351 10.227 1.00 96.81 158 ALA A C 1
ATOM 1262 O O . ALA A 1 158 ? -12.305 -9.468 9.780 1.00 96.81 158 ALA A O 1
ATOM 1263 N N . TRP A 1 159 ? -13.179 -8.164 11.392 1.00 97.00 159 TRP A N 1
ATOM 1264 C CA . TRP A 1 159 ? -13.620 -9.257 12.262 1.00 97.00 159 TRP A CA 1
ATOM 1265 C C . TRP A 1 159 ? -14.550 -10.238 11.538 1.00 97.00 159 TRP A C 1
ATOM 1267 O O . TRP A 1 159 ? -14.366 -11.454 11.604 1.00 97.00 159 TRP A O 1
ATOM 1277 N N . THR A 1 160 ? -15.510 -9.694 10.787 1.00 96.19 160 THR A N 1
ATOM 1278 C CA . THR A 1 160 ? -16.485 -10.467 10.006 1.00 96.19 160 THR A CA 1
ATOM 1279 C C . THR A 1 160 ? -15.824 -11.189 8.833 1.00 96.19 160 THR A C 1
ATOM 1281 O O . THR A 1 160 ? -16.030 -12.389 8.655 1.00 96.19 160 THR A O 1
ATOM 1284 N N . LEU A 1 161 ? -14.989 -10.492 8.054 1.00 95.38 161 LEU A N 1
ATOM 1285 C CA . LEU A 1 161 ? -14.270 -11.072 6.913 1.00 95.38 161 LEU A CA 1
ATOM 1286 C C . LEU A 1 161 ? -13.344 -12.209 7.341 1.00 95.38 161 LEU A C 1
ATOM 1288 O O . LEU A 1 161 ? -13.266 -13.244 6.679 1.00 95.38 161 LEU A O 1
ATOM 1292 N N . LEU A 1 162 ? -12.689 -12.042 8.487 1.00 93.56 162 LEU A N 1
ATOM 1293 C CA . LEU A 1 162 ? -11.842 -13.061 9.084 1.00 93.56 162 LEU A CA 1
ATOM 1294 C C . LEU A 1 162 ? -12.642 -14.128 9.838 1.00 93.56 162 LEU A C 1
ATOM 1296 O O . LEU A 1 162 ? -12.029 -15.062 10.341 1.00 93.56 162 LEU A O 1
ATOM 1300 N N . LYS A 1 163 ? -13.979 -14.072 9.886 1.00 94.94 163 LYS A N 1
ATOM 1301 C CA . LYS A 1 163 ? -14.835 -15.062 10.565 1.00 94.94 163 LYS A CA 1
ATOM 1302 C C . LYS A 1 163 ? -14.363 -15.358 11.997 1.00 94.94 163 LYS A C 1
ATOM 1304 O O . LYS A 1 163 ? -14.210 -16.522 12.363 1.00 94.94 163 LYS A O 1
ATOM 1309 N N . LEU A 1 164 ? -14.033 -14.314 12.753 1.00 94.19 164 LEU A N 1
ATOM 1310 C CA . LEU A 1 164 ? -13.639 -14.443 14.156 1.00 94.19 164 LEU A CA 1
ATOM 1311 C C . LEU A 1 164 ? -14.886 -14.589 15.036 1.00 94.19 164 LEU A C 1
ATOM 1313 O O . LEU A 1 164 ? -15.923 -13.987 14.757 1.00 94.19 164 LEU A O 1
ATOM 1317 N N . GLU A 1 165 ? -14.793 -15.388 16.097 1.00 94.25 165 GLU A N 1
ATOM 1318 C CA . GLU A 1 165 ? -15.905 -15.591 17.030 1.00 94.25 165 GLU A CA 1
ATOM 1319 C C . GLU A 1 165 ? -16.161 -14.347 17.894 1.00 94.25 165 GLU A C 1
ATOM 1321 O O . GLU A 1 165 ? -15.246 -13.586 18.210 1.00 94.25 165 GLU A O 1
ATOM 1326 N N . GLY A 1 166 ? -17.417 -14.134 18.294 1.00 95.12 166 GLY A N 1
ATOM 1327 C CA . GLY A 1 166 ? -17.809 -13.002 19.137 1.00 95.12 166 GLY A CA 1
ATOM 1328 C C . GLY A 1 166 ? -17.790 -11.653 18.411 1.00 95.12 166 GLY A C 1
ATOM 1329 O O . GLY A 1 166 ? -18.115 -11.565 17.228 1.00 95.12 166 GLY A O 1
ATOM 1330 N N . ALA A 1 167 ? -17.443 -10.590 19.139 1.00 95.12 167 ALA A N 1
ATOM 1331 C CA . ALA A 1 167 ? -17.396 -9.221 18.630 1.00 95.12 167 ALA A CA 1
ATOM 1332 C C . ALA A 1 167 ? -16.087 -8.523 19.046 1.00 95.12 167 ALA A C 1
ATOM 1334 O O . ALA A 1 167 ? -15.577 -8.803 20.133 1.00 95.12 167 ALA A O 1
ATOM 1335 N N . PRO A 1 168 ? -15.556 -7.596 18.224 1.00 95.75 168 PRO A N 1
ATOM 1336 C CA . PRO A 1 168 ? -14.367 -6.832 18.587 1.00 95.75 168 PRO A CA 1
ATOM 1337 C C . PRO A 1 168 ? -14.645 -5.916 19.784 1.00 95.75 168 PRO A C 1
ATOM 1339 O O . PRO A 1 168 ? -15.701 -5.279 19.853 1.00 95.75 168 PRO A O 1
ATOM 1342 N N . ASN A 1 169 ? -13.667 -5.781 20.681 1.00 94.94 169 ASN A N 1
ATOM 1343 C CA . ASN A 1 169 ? -13.697 -4.760 21.723 1.00 94.94 169 ASN A CA 1
ATOM 1344 C C . ASN A 1 169 ? -13.228 -3.422 21.134 1.00 94.94 169 ASN A C 1
ATOM 1346 O O . ASN A 1 169 ? -12.034 -3.181 20.970 1.00 94.94 169 ASN A O 1
ATOM 1350 N N . LEU A 1 170 ? -14.176 -2.558 20.784 1.00 92.75 170 LEU A N 1
ATOM 1351 C CA . LEU A 1 170 ? -13.887 -1.288 20.116 1.00 92.75 170 LEU A CA 1
ATOM 1352 C C . LEU A 1 170 ? -13.372 -0.187 21.053 1.00 92.75 170 LEU A C 1
ATOM 1354 O O . LEU A 1 170 ? -12.816 0.798 20.561 1.00 92.75 170 LEU A O 1
ATOM 1358 N N . ASP A 1 171 ? -13.521 -0.375 22.365 1.00 90.19 171 ASP A N 1
ATOM 1359 C CA . ASP A 1 171 ? -12.943 0.500 23.389 1.00 90.19 171 ASP A CA 1
ATOM 1360 C C . ASP A 1 171 ? -11.460 0.173 23.636 1.00 90.19 171 ASP A C 1
ATOM 1362 O O . ASP A 1 171 ? -10.690 1.046 24.033 1.00 90.19 171 ASP A O 1
ATOM 1366 N N . ASP A 1 172 ? -11.039 -1.062 23.331 1.00 91.00 172 ASP A N 1
ATOM 1367 C CA . ASP A 1 172 ? -9.641 -1.508 23.340 1.00 91.00 172 ASP A CA 1
ATOM 1368 C C . ASP A 1 172 ? -9.211 -1.971 21.942 1.00 91.00 172 ASP A C 1
ATOM 1370 O O . ASP A 1 172 ? -9.096 -3.162 21.614 1.00 91.00 172 ASP A O 1
ATOM 1374 N N . LEU A 1 173 ? -8.979 -0.984 21.079 1.00 90.25 173 LEU A N 1
ATOM 1375 C CA . LEU A 1 173 ? -8.591 -1.237 19.699 1.00 90.25 173 LEU A CA 1
ATOM 1376 C C . LEU A 1 173 ? -7.225 -1.931 19.590 1.00 90.25 173 LEU A C 1
ATOM 1378 O O . LEU A 1 173 ? -7.010 -2.696 18.652 1.00 90.25 173 LEU A O 1
ATOM 1382 N N . ALA A 1 174 ? -6.322 -1.713 20.550 1.00 89.94 174 ALA A N 1
ATOM 1383 C CA . ALA A 1 174 ? -5.022 -2.375 20.580 1.00 89.94 174 ALA A CA 1
ATOM 1384 C C . ALA A 1 174 ? -5.176 -3.891 20.795 1.00 89.94 174 ALA A C 1
ATOM 1386 O O . ALA A 1 174 ? -4.582 -4.681 20.053 1.00 89.94 174 ALA A O 1
ATOM 1387 N N . ALA A 1 175 ? -6.018 -4.313 21.745 1.00 91.75 175 ALA A N 1
ATOM 1388 C CA . ALA A 1 175 ? -6.339 -5.725 21.942 1.00 91.75 175 ALA A CA 1
ATOM 1389 C C . ALA A 1 175 ? -7.061 -6.327 20.728 1.00 91.75 175 ALA A C 1
ATOM 1391 O O . ALA A 1 175 ? -6.702 -7.415 20.273 1.00 91.75 175 ALA A O 1
ATOM 1392 N N . THR A 1 176 ? -8.023 -5.601 20.150 1.00 94.69 176 THR A N 1
ATOM 1393 C CA . THR A 1 176 ? -8.716 -6.027 18.924 1.00 94.69 176 THR A CA 1
ATOM 1394 C C . THR A 1 176 ? -7.734 -6.242 17.768 1.00 94.69 176 THR A C 1
ATOM 1396 O O . THR A 1 176 ? -7.769 -7.283 17.111 1.00 94.69 176 THR A O 1
ATOM 1399 N N . LEU A 1 177 ? -6.804 -5.310 17.547 1.00 94.38 177 LEU A N 1
ATOM 1400 C CA . LEU A 1 177 ? -5.774 -5.419 16.512 1.00 94.38 177 LEU A CA 1
ATOM 1401 C C . LEU A 1 177 ? -4.830 -6.600 16.738 1.00 94.38 177 LEU A C 1
ATOM 1403 O O . LEU A 1 177 ? -4.439 -7.256 15.774 1.00 94.38 177 LEU A O 1
ATOM 1407 N N . LYS A 1 178 ? -4.486 -6.904 17.994 1.00 93.75 178 LYS A N 1
ATOM 1408 C CA . LYS A 1 178 ? -3.670 -8.078 18.324 1.00 93.75 178 LYS A CA 1
ATOM 1409 C C . LYS A 1 178 ? -4.333 -9.368 17.840 1.00 93.75 178 LYS A C 1
ATOM 1411 O O . LYS A 1 178 ? -3.645 -10.202 17.264 1.00 93.75 178 LYS A O 1
ATOM 1416 N N . ILE A 1 179 ? -5.646 -9.509 18.029 1.00 94.94 179 ILE A N 1
ATOM 1417 C CA . ILE A 1 179 ? -6.414 -10.670 17.553 1.00 94.94 179 ILE A CA 1
ATOM 1418 C C . ILE A 1 179 ? -6.493 -10.667 16.022 1.00 94.94 179 ILE A C 1
ATOM 1420 O O . ILE A 1 179 ? -6.208 -11.681 15.394 1.00 94.94 179 ILE A O 1
ATOM 1424 N N . LEU A 1 180 ? -6.815 -9.522 15.408 1.00 93.06 180 LEU A N 1
ATOM 1425 C CA . LEU A 1 180 ? -6.930 -9.391 13.948 1.00 93.06 180 LEU A CA 1
ATOM 1426 C C . LEU A 1 180 ? -5.621 -9.700 13.203 1.00 93.06 180 LEU A C 1
ATOM 1428 O O . LEU A 1 180 ? -5.666 -10.131 12.053 1.00 93.06 180 LEU A O 1
ATOM 1432 N N . LYS A 1 181 ? -4.464 -9.479 13.841 1.00 91.50 181 LYS A N 1
ATOM 1433 C CA . LYS A 1 181 ? -3.137 -9.774 13.279 1.00 91.50 181 LYS A CA 1
ATOM 1434 C C . LYS A 1 181 ? -2.648 -11.196 13.542 1.00 91.50 181 LYS A C 1
ATOM 1436 O O . LYS A 1 181 ? -1.608 -11.573 13.002 1.00 91.50 181 LYS A O 1
ATOM 1441 N N . MET A 1 182 ? -3.344 -11.990 14.358 1.00 86.94 182 MET A N 1
ATOM 1442 C CA . MET A 1 182 ? -2.947 -13.379 14.559 1.00 86.94 182 MET A CA 1
ATOM 1443 C C . MET A 1 182 ? -3.174 -14.158 13.259 1.00 86.94 182 MET A C 1
ATOM 1445 O O . MET A 1 182 ? -4.297 -14.166 12.746 1.00 86.94 182 MET A O 1
ATOM 1449 N N . PRO A 1 183 ? -2.143 -14.831 12.713 1.00 66.94 183 PRO A N 1
ATOM 1450 C CA . PRO A 1 183 ? -2.370 -15.767 11.627 1.00 66.94 183 PRO A CA 1
ATOM 1451 C C . PRO A 1 183 ? -3.369 -16.802 12.135 1.00 66.94 183 PRO A C 1
ATOM 1453 O O . PRO A 1 183 ? -3.203 -17.324 13.241 1.00 66.94 183 PRO A O 1
ATOM 1456 N N . LYS A 1 184 ? -4.420 -17.084 11.358 1.00 62.91 184 LYS A N 1
ATOM 1457 C CA . LYS A 1 184 ? -5.286 -18.227 11.651 1.00 62.91 184 LYS A CA 1
ATOM 1458 C C . LYS A 1 184 ? -4.382 -19.446 11.707 1.00 62.91 184 LYS A C 1
ATOM 1460 O O . LYS A 1 184 ? -3.843 -19.848 10.678 1.00 62.91 184 LYS A O 1
ATOM 1465 N N . GLY A 1 185 ? -4.143 -19.948 12.915 1.00 53.88 185 GLY A N 1
ATOM 1466 C CA . GLY A 1 185 ? -3.284 -21.093 13.129 1.00 53.88 185 GLY A CA 1
ATOM 1467 C C . GLY A 1 185 ? -3.751 -22.214 12.221 1.00 53.88 185 GLY A C 1
ATOM 1468 O O . GLY A 1 185 ? -4.908 -22.629 12.293 1.00 53.88 185 GLY A O 1
ATOM 1469 N N . GLY A 1 186 ? -2.836 -22.677 11.369 1.00 43.88 186 GLY A N 1
ATOM 1470 C CA . GLY A 1 186 ? -2.882 -24.047 10.910 1.00 43.88 186 GLY A CA 1
ATOM 1471 C C . GLY A 1 186 ? -3.060 -24.925 12.138 1.00 43.88 186 GLY A C 1
ATOM 1472 O O . GLY A 1 186 ? -2.415 -24.707 13.167 1.00 43.88 186 GLY A O 1
ATOM 1473 N N . GLU A 1 187 ? -3.986 -25.864 12.035 1.00 42.69 187 GLU A N 1
ATOM 1474 C CA . GLU A 1 187 ? -4.119 -26.945 12.990 1.00 42.69 187 GLU A CA 1
ATOM 1475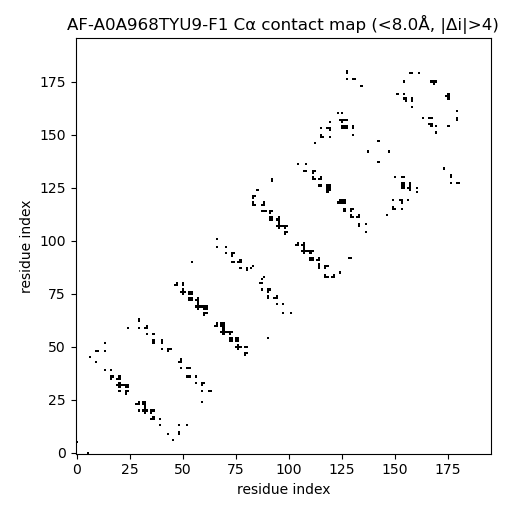 C C . GLU A 1 187 ? -2.728 -27.555 13.193 1.00 42.69 187 GLU A C 1
ATOM 1477 O O . GLU A 1 187 ? -2.185 -28.243 12.327 1.00 42.69 187 GLU A O 1
ATOM 1482 N N . SER A 1 188 ? -2.116 -27.278 14.341 1.00 46.09 188 SER A N 1
ATOM 1483 C CA . SER A 1 188 ? -1.034 -28.086 14.869 1.00 46.09 188 SER A CA 1
ATOM 1484 C C . SER A 1 188 ? -1.659 -29.420 15.258 1.00 46.09 188 SER A C 1
ATOM 1486 O O . SER A 1 188 ? -2.008 -29.666 16.411 1.00 46.09 188 SER A O 1
ATOM 1488 N N . GLY A 1 189 ? -1.846 -30.280 14.256 1.00 43.09 189 GLY A N 1
ATOM 1489 C CA . GLY A 1 189 ? -2.212 -31.678 14.410 1.00 43.09 189 GLY A CA 1
ATOM 1490 C C . GLY A 1 189 ? -1.098 -32.419 15.137 1.00 43.09 189 GLY A C 1
ATOM 1491 O O . GLY A 1 189 ? -0.350 -33.187 14.540 1.00 43.09 189 GLY A O 1
ATOM 1492 N N . ASN A 1 190 ? -0.978 -32.190 16.440 1.00 44.81 190 ASN A N 1
ATOM 1493 C CA . ASN A 1 190 ? -0.180 -33.004 17.334 1.00 44.81 190 ASN A CA 1
ATOM 1494 C C . ASN A 1 190 ? -0.989 -34.282 17.612 1.00 44.81 190 ASN A C 1
ATOM 1496 O O . ASN A 1 190 ? -1.577 -34.458 18.676 1.00 44.81 190 ASN A O 1
ATOM 1500 N N . SER A 1 191 ? -1.086 -35.150 16.601 1.00 45.50 191 SER A N 1
ATOM 1501 C CA . SER A 1 191 ? -1.590 -36.512 16.763 1.00 45.50 191 SER A CA 1
ATOM 1502 C C . SER A 1 191 ? -0.435 -37.388 17.233 1.00 45.50 191 SER A C 1
ATOM 1504 O O . SER A 1 191 ? 0.270 -38.029 16.453 1.00 45.50 191 SER A O 1
ATOM 1506 N N . THR A 1 192 ? -0.210 -37.395 18.541 1.00 52.81 192 THR A N 1
ATOM 1507 C CA . THR A 1 192 ? 0.545 -38.445 19.219 1.00 52.81 192 THR A CA 1
ATOM 1508 C C . THR A 1 192 ? -0.301 -39.718 19.251 1.00 52.81 192 THR A C 1
ATOM 1510 O O . THR A 1 192 ? -0.933 -40.050 20.250 1.00 52.81 192 THR A O 1
ATOM 1513 N N . ALA A 1 193 ? -0.321 -40.459 18.143 1.00 39.03 193 ALA A N 1
ATOM 1514 C CA . ALA A 1 193 ? -0.752 -41.851 18.163 1.00 39.03 193 ALA A CA 1
ATOM 1515 C C . ALA A 1 193 ? 0.434 -42.737 18.600 1.00 39.03 193 ALA A C 1
ATOM 1517 O O . ALA A 1 193 ? 1.494 -42.686 17.968 1.00 39.03 193 ALA A O 1
ATOM 1518 N N . PRO A 1 194 ? 0.303 -43.556 19.660 1.00 49.81 194 PRO A N 1
ATOM 1519 C CA . PRO A 1 194 ? 1.353 -44.484 20.051 1.00 49.81 194 PRO A CA 1
ATOM 1520 C C . PRO A 1 194 ? 1.412 -45.629 19.035 1.00 49.81 194 PRO A C 1
ATOM 1522 O O . PRO A 1 194 ? 0.420 -46.325 18.812 1.00 49.81 194 PRO A O 1
ATOM 1525 N N . ARG A 1 195 ? 2.582 -45.840 18.420 1.00 45.31 195 ARG A N 1
ATOM 1526 C CA . ARG A 1 195 ? 2.853 -47.070 17.667 1.00 45.31 195 ARG A CA 1
ATOM 1527 C C . ARG A 1 195 ? 2.947 -48.226 18.664 1.00 45.31 195 ARG A C 1
ATOM 1529 O O . ARG A 1 195 ? 3.769 -48.176 19.577 1.00 45.31 195 ARG A O 1
ATOM 1536 N N . ARG A 1 196 ? 2.063 -49.208 18.496 1.00 61.88 196 ARG A N 1
ATOM 1537 C CA . ARG A 1 196 ? 2.222 -50.559 19.042 1.00 61.88 196 ARG A CA 1
ATOM 1538 C C . ARG A 1 196 ? 3.141 -51.365 18.138 1.00 61.88 196 ARG A C 1
ATOM 1540 O O . ARG A 1 196 ? 3.105 -51.101 16.915 1.00 61.88 196 ARG A O 1
#

Radius of gyration: 20.49 Å; Cα contacts (8 Å, |Δi|>4): 209; chains: 1; bounding box: 39×64×59 Å

Solvent-accessible surface area (backbone atoms only — not comparable to full-atom values): 10796 Å² total; per-residue (Å²): 130,63,68,69,58,59,50,52,54,47,53,54,51,49,55,53,41,52,54,51,20,49,54,27,40,77,72,72,33,49,70,58,17,46,48,45,48,53,60,48,62,77,70,58,80,54,60,70,63,44,22,53,52,34,33,54,45,13,53,50,27,42,74,72,64,39,56,66,61,13,48,55,25,30,48,55,20,42,74,59,48,86,63,59,44,71,67,43,29,51,37,25,41,49,50,14,51,51,26,46,76,70,68,36,54,70,62,12,44,55,25,18,51,50,17,37,51,29,18,57,71,22,89,90,42,44,34,63,66,32,53,52,54,39,57,70,66,50,78,81,64,78,71,54,70,70,55,47,54,49,52,49,51,28,53,51,47,27,40,56,77,66,67,55,85,86,76,75,50,76,92,44,51,68,62,36,46,55,60,74,68,50,73,82,74,74,83,80,78,79,75,82,71,83,85,126

Sequence (196 aa):
MNEEKAEDDQWAGWFEVQRKAVNHSINGSLRAAIEEVNGYLRMTSIRDIRRRAVGFRGDLWEESGDLAAAKIDFMAAHELSEDADYERYTLELALGCLNKKQKANSEAISWYLKALETANANPGISGVEALAEYVKLLDQEKPVQTERDLMWRVARKAWTLLKLEGAPNLDDLAATLKILKMPKGGESGNSTAPRR

Nearest PDB structures (foldseek):
  4r7s-assembly1_A  TM=7.304E-01  e=3.696E-03  Parabacteroides merdae ATCC 43184
  5dbk-assembly1_B  TM=6.465E-01  e=1.622E-02  Bacillus thuringiensis Bt407
  4gpk-assembly2_H  TM=5.842E-01  e=5.607E-02  Bacillus thuringiensis serovar thuringiensis
  4gpk-assembly1_D  TM=5.821E-01  e=7.117E-02  Bacillus thuringiensis serovar thuringiensis
  8h3a-assembly1_A  TM=4.976E-01  e=5.097E-02  Homo sapiens

Secondary structure (DSSP, 8-state):
--HHHHHHHHHHHHHHHHHHHHHHHHTT-HHHHHHHHHHHHTT---HHHHHHHHHHHHHHHHHTT-HHHHHHHHHHHHHT--S--HHHHHHHHHHHHHHHHTT-HHHHHHHHHHHHHHHHHSTT---HHHHHHHHHH-SSPPPPHHHHHHHHHHHHHHHHHTT-SS---SS-HHHHHHHHTS----------PPP-